Protein AF-A0A7W7S2H7-F1 (afdb_monomer_lite)

Structure (mmCIF, N/CA/C/O backbone):
data_AF-A0A7W7S2H7-F1
#
_entry.id   AF-A0A7W7S2H7-F1
#
loop_
_atom_site.group_PDB
_atom_site.id
_atom_site.type_symbol
_atom_site.label_atom_id
_atom_site.label_alt_id
_atom_site.label_comp_id
_atom_site.label_asym_id
_atom_site.label_entity_id
_atom_site.label_seq_id
_atom_site.pdbx_PDB_ins_code
_atom_site.Cartn_x
_atom_site.Cartn_y
_atom_site.Cartn_z
_atom_site.occupancy
_atom_site.B_iso_or_equiv
_atom_site.auth_seq_id
_atom_site.auth_comp_id
_atom_site.auth_asym_id
_atom_site.auth_atom_id
_atom_site.pdbx_PDB_model_num
ATOM 1 N N . MET A 1 1 ? -15.092 9.264 1.954 1.00 79.12 1 MET A N 1
ATOM 2 C CA . MET A 1 1 ? -13.868 10.091 1.824 1.00 79.12 1 MET A CA 1
ATOM 3 C C . MET A 1 1 ? -12.650 9.187 1.929 1.00 79.12 1 MET A C 1
ATOM 5 O O . MET A 1 1 ? -12.643 8.341 2.817 1.00 79.12 1 MET A O 1
ATOM 9 N N . VAL A 1 2 ? -11.650 9.358 1.059 1.00 84.38 2 VAL A N 1
ATOM 10 C CA . VAL A 1 2 ? -10.364 8.642 1.148 1.00 84.38 2 VAL A CA 1
ATOM 11 C C . VAL A 1 2 ? -9.241 9.652 1.376 1.00 84.38 2 VAL A C 1
ATOM 13 O O . VAL A 1 2 ? -9.163 10.667 0.682 1.00 84.38 2 VAL A O 1
ATOM 16 N N . LEU A 1 3 ? -8.399 9.382 2.371 1.00 83.44 3 LEU A N 1
ATOM 17 C CA . LEU A 1 3 ? -7.273 10.215 2.776 1.00 83.44 3 LEU A CA 1
ATOM 18 C C . LEU A 1 3 ? -5.955 9.505 2.474 1.00 83.44 3 LEU A C 1
ATOM 20 O O . LEU A 1 3 ? -5.703 8.405 2.968 1.00 83.44 3 LEU A O 1
ATOM 24 N N . THR A 1 4 ? -5.090 10.165 1.712 1.00 82.56 4 THR A N 1
ATOM 25 C CA . THR A 1 4 ? -3.682 9.773 1.588 1.00 82.56 4 THR A CA 1
ATOM 26 C C . THR A 1 4 ? -2.840 10.726 2.413 1.00 82.56 4 THR A C 1
ATOM 28 O O . THR A 1 4 ? -3.075 11.937 2.388 1.00 82.56 4 THR A O 1
ATOM 31 N N . LEU A 1 5 ? -1.848 10.205 3.122 1.00 76.75 5 LEU A N 1
ATOM 32 C CA . LEU A 1 5 ? -0.992 11.005 3.986 1.00 76.75 5 LEU A CA 1
ATOM 33 C C . LEU A 1 5 ? 0.476 10.741 3.688 1.00 76.75 5 LEU A C 1
ATOM 35 O O . LEU A 1 5 ? 0.845 9.631 3.305 1.00 76.75 5 LEU A O 1
ATOM 39 N N . ASP A 1 6 ? 1.301 11.750 3.955 1.00 71.69 6 ASP A N 1
ATOM 40 C CA . ASP A 1 6 ? 2.746 11.578 4.005 1.00 71.69 6 ASP A CA 1
ATOM 41 C C . ASP A 1 6 ? 3.126 10.509 5.042 1.00 71.69 6 ASP A C 1
ATOM 43 O O . ASP A 1 6 ? 2.456 10.308 6.066 1.00 71.69 6 ASP A O 1
ATOM 47 N N . ALA A 1 7 ? 4.255 9.851 4.793 1.00 66.88 7 ALA A N 1
ATOM 48 C CA . ALA A 1 7 ? 4.749 8.779 5.631 1.00 66.88 7 ALA A CA 1
ATOM 49 C C . ALA A 1 7 ? 4.916 9.183 7.098 1.00 66.88 7 ALA A C 1
ATOM 51 O O . ALA A 1 7 ? 4.647 8.342 7.953 1.00 66.88 7 ALA A O 1
ATOM 52 N N . LEU A 1 8 ? 5.268 10.433 7.429 1.00 74.38 8 LEU A N 1
ATOM 53 C CA . LEU A 1 8 ? 5.395 10.873 8.825 1.00 74.38 8 LEU A CA 1
ATOM 54 C C . LEU A 1 8 ? 4.083 10.714 9.609 1.00 74.38 8 LEU A C 1
ATOM 56 O O . LEU A 1 8 ? 4.098 10.397 10.797 1.00 74.38 8 LEU A O 1
ATOM 60 N N . HIS A 1 9 ? 2.946 10.860 8.929 1.00 75.06 9 HIS A N 1
ATOM 61 C CA . HIS A 1 9 ? 1.610 10.752 9.514 1.00 75.06 9 HIS A CA 1
ATOM 62 C C . HIS A 1 9 ? 1.036 9.331 9.441 1.00 75.06 9 HIS A C 1
ATOM 64 O O . HIS A 1 9 ? -0.106 9.103 9.842 1.00 75.06 9 HIS A O 1
ATOM 70 N N . THR A 1 10 ? 1.826 8.351 8.989 1.00 78.88 10 THR A N 1
ATOM 71 C CA . THR A 1 10 ? 1.460 6.930 9.036 1.00 78.88 10 THR A CA 1
ATOM 72 C C . THR A 1 10 ? 1.596 6.419 10.470 1.00 78.88 10 THR A C 1
ATOM 74 O O . THR A 1 10 ? 2.547 5.729 10.840 1.00 78.88 10 THR A O 1
ATOM 77 N N . THR A 1 11 ? 0.644 6.808 11.318 1.00 87.25 11 THR A N 1
ATOM 78 C CA . THR A 1 11 ? 0.571 6.411 12.726 1.00 87.25 11 THR A CA 1
ATOM 79 C C . THR A 1 11 ? -0.756 5.731 13.032 1.00 87.25 11 THR A C 1
ATOM 81 O O . THR A 1 11 ? -1.789 6.029 12.431 1.00 87.25 11 THR A O 1
ATOM 84 N N . LYS A 1 12 ? -0.742 4.837 14.025 1.00 90.69 12 LYS A N 1
ATOM 85 C CA . LYS A 1 12 ? -1.956 4.175 14.522 1.00 90.69 12 LYS A CA 1
ATOM 86 C C . LYS A 1 12 ? -2.993 5.180 15.036 1.00 90.69 12 LYS A C 1
ATOM 88 O O . LYS A 1 12 ? -4.185 4.964 14.857 1.00 90.69 12 LYS A O 1
ATOM 93 N N . ALA A 1 13 ? -2.544 6.279 15.647 1.00 90.56 13 ALA A N 1
ATOM 94 C CA . ALA A 1 13 ? -3.427 7.337 16.134 1.00 90.56 13 ALA A CA 1
ATOM 95 C C . ALA A 1 13 ? -4.153 8.035 14.976 1.00 90.56 13 ALA A C 1
ATOM 97 O O . ALA A 1 13 ? -5.369 8.198 15.020 1.00 90.56 13 ALA A O 1
ATOM 98 N N . THR A 1 14 ? -3.427 8.370 13.908 1.00 88.50 14 THR A N 1
ATOM 99 C CA . THR A 1 14 ? -4.007 8.975 12.706 1.00 88.50 14 THR A CA 1
ATOM 100 C C . THR A 1 14 ? -4.996 8.035 12.016 1.00 88.50 14 THR A C 1
ATOM 102 O O . THR A 1 14 ? -6.062 8.470 11.598 1.00 88.50 14 THR A O 1
ATOM 105 N N . ALA A 1 15 ? -4.694 6.738 11.957 1.00 90.81 15 ALA A N 1
ATOM 106 C CA . ALA A 1 15 ? -5.595 5.733 11.391 1.00 90.81 15 ALA A CA 1
ATOM 107 C C . ALA A 1 15 ? -6.941 5.667 12.127 1.00 90.81 15 ALA A C 1
ATOM 109 O O . ALA A 1 15 ? -7.996 5.685 11.490 1.00 90.81 15 ALA A O 1
ATOM 110 N N . ARG A 1 16 ? -6.900 5.650 13.466 1.00 93.06 16 ARG A N 1
ATOM 111 C CA . ARG A 1 16 ? -8.100 5.670 14.315 1.00 93.06 16 ARG A CA 1
ATOM 112 C C . ARG A 1 16 ? -8.866 6.975 14.181 1.00 93.06 16 ARG A C 1
ATOM 114 O O . ARG A 1 16 ? -10.071 6.947 13.999 1.00 93.06 16 ARG A O 1
ATOM 121 N N . LEU A 1 17 ? -8.176 8.117 14.175 1.00 91.31 17 LEU A N 1
ATOM 122 C CA . LEU A 1 17 ? -8.809 9.416 13.931 1.00 91.31 17 LEU A CA 1
ATOM 123 C C . LEU A 1 17 ? -9.612 9.400 12.621 1.00 91.31 17 LEU A C 1
ATOM 125 O O . LEU A 1 17 ? -10.776 9.788 12.603 1.00 91.31 17 LEU A O 1
ATOM 129 N N . ILE A 1 18 ? -9.005 8.914 11.535 1.00 89.56 18 ILE A N 1
ATOM 130 C CA . ILE A 1 18 ? -9.645 8.864 10.217 1.00 89.56 18 ILE A CA 1
ATOM 131 C C . ILE A 1 18 ? -10.859 7.936 10.214 1.00 89.56 18 ILE A C 1
ATOM 133 O O . ILE A 1 18 ? -11.922 8.324 9.736 1.00 89.56 18 ILE A O 1
ATOM 137 N N . THR A 1 19 ? -10.698 6.720 10.725 1.00 91.94 19 THR A N 1
ATOM 138 C CA . THR A 1 19 ? -11.730 5.680 10.629 1.00 91.94 19 THR A CA 1
ATOM 139 C C . THR A 1 19 ? -12.849 5.871 11.649 1.00 91.94 19 THR A C 1
ATOM 141 O O . THR A 1 19 ? -14.018 5.783 11.290 1.00 91.94 19 THR A O 1
ATOM 144 N N . GLU A 1 20 ? -12.511 6.185 12.897 1.00 91.50 20 GLU A N 1
ATOM 145 C CA . GLU A 1 20 ? -13.461 6.245 14.011 1.00 91.50 20 GLU A CA 1
ATOM 146 C C . GLU A 1 20 ? -14.106 7.628 14.155 1.00 91.50 20 GLU A C 1
ATOM 148 O O . GLU A 1 20 ? -15.304 7.716 14.408 1.00 91.50 20 GLU A O 1
ATOM 153 N N . GLN A 1 21 ? -13.341 8.717 13.999 1.00 90.31 21 GLN A N 1
ATOM 154 C CA . GLN A 1 21 ? -13.864 10.071 14.239 1.00 90.31 21 GLN A CA 1
ATOM 155 C C . GLN A 1 21 ? -14.312 10.769 12.956 1.00 90.31 21 GLN A C 1
ATOM 157 O O . GLN A 1 21 ? -15.319 11.472 12.960 1.00 90.31 21 GLN A O 1
ATOM 162 N N . LEU A 1 22 ? -13.570 10.597 11.857 1.00 88.31 22 LEU A N 1
ATOM 163 C CA . LEU A 1 22 ? -13.894 11.234 10.576 1.00 88.31 22 LEU A CA 1
ATOM 164 C C . LEU A 1 22 ? -14.775 10.358 9.671 1.00 88.31 22 LEU A C 1
ATOM 166 O O . LEU A 1 22 ? -15.233 10.844 8.638 1.00 88.31 22 LEU A O 1
ATOM 170 N N . GLY A 1 23 ? -14.988 9.080 10.017 1.00 88.62 23 GLY A N 1
ATOM 171 C CA . GLY A 1 23 ? -15.752 8.131 9.195 1.00 88.62 23 GLY A CA 1
ATOM 172 C C . GLY A 1 23 ? -15.179 7.947 7.784 1.00 88.62 23 GLY A C 1
ATOM 173 O O . GLY A 1 23 ? -15.912 7.671 6.835 1.00 88.62 23 GLY A O 1
ATOM 174 N N . GLY A 1 24 ? -13.877 8.188 7.618 1.00 89.31 24 GLY A N 1
ATOM 175 C CA . GLY A 1 24 ? -13.175 8.119 6.344 1.00 89.31 24 GLY A CA 1
ATOM 176 C C . GLY A 1 24 ? -12.351 6.845 6.192 1.00 89.31 24 GLY A C 1
ATOM 177 O O . GLY A 1 24 ? -12.167 6.068 7.128 1.00 89.31 24 GLY A O 1
ATOM 178 N N . HIS A 1 25 ? -11.785 6.672 5.001 1.00 90.50 25 HIS A N 1
ATOM 179 C CA . HIS A 1 25 ? -10.796 5.635 4.734 1.00 90.50 25 HIS A CA 1
ATOM 180 C C . HIS A 1 25 ? -9.414 6.236 4.521 1.00 90.50 25 HIS A C 1
ATOM 182 O O . HIS A 1 25 ? -9.292 7.389 4.107 1.00 90.50 25 HIS A O 1
ATOM 188 N N . TYR A 1 26 ? -8.372 5.451 4.776 1.00 90.44 26 TYR A N 1
ATOM 189 C CA . TYR A 1 26 ? -6.996 5.851 4.510 1.00 90.44 26 TYR A CA 1
ATOM 190 C C . TYR A 1 26 ? -6.337 4.953 3.467 1.00 90.44 26 TYR A C 1
ATOM 192 O O . TYR A 1 26 ? -6.689 3.782 3.320 1.00 90.44 26 TYR A O 1
ATOM 200 N N . VAL A 1 27 ? -5.320 5.494 2.806 1.00 90.81 27 VAL A N 1
ATOM 201 C CA . VAL A 1 27 ? -4.295 4.749 2.071 1.00 90.81 27 VAL A CA 1
ATOM 202 C C . VAL A 1 27 ? -2.948 5.267 2.555 1.00 90.81 27 VAL A C 1
ATOM 204 O O . VAL A 1 27 ? -2.668 6.459 2.428 1.00 90.81 27 VAL A O 1
ATOM 207 N N . LEU A 1 28 ? -2.140 4.397 3.161 1.00 90.50 28 LEU A N 1
ATOM 208 C CA . LEU A 1 28 ? -0.888 4.786 3.814 1.00 90.50 28 LEU A CA 1
ATOM 209 C C . LEU A 1 28 ? 0.270 3.920 3.334 1.00 90.50 28 LEU A C 1
ATOM 211 O O . LEU A 1 28 ? 0.140 2.698 3.247 1.00 90.50 28 LEU A O 1
ATOM 215 N N . ILE A 1 29 ? 1.416 4.552 3.083 1.00 91.00 29 ILE A N 1
ATOM 216 C CA . ILE A 1 29 ? 2.658 3.858 2.741 1.00 91.00 29 ILE A CA 1
ATOM 217 C C . ILE A 1 29 ? 3.450 3.550 4.013 1.00 91.00 29 ILE A C 1
ATOM 219 O O . ILE A 1 29 ? 3.697 4.407 4.861 1.00 91.00 29 ILE A O 1
ATOM 223 N N . LEU A 1 30 ? 3.875 2.297 4.141 1.00 90.56 30 LEU A N 1
ATOM 224 C CA . LEU A 1 30 ? 4.622 1.788 5.280 1.00 90.56 30 LEU A CA 1
ATOM 225 C C . LEU A 1 30 ? 6.127 1.980 5.057 1.00 90.56 30 LEU A C 1
ATOM 227 O O . LEU A 1 30 ? 6.782 1.221 4.330 1.00 90.56 30 LEU A O 1
ATOM 231 N N . LYS A 1 31 ? 6.690 2.987 5.728 1.00 87.25 31 LYS A N 1
ATOM 232 C CA . LYS A 1 31 ? 8.129 3.290 5.743 1.00 87.25 31 LYS A CA 1
ATOM 233 C C . LYS A 1 31 ? 8.806 2.798 7.036 1.00 87.25 31 LYS A C 1
ATOM 235 O O . LYS A 1 31 ? 8.262 1.993 7.792 1.00 87.25 31 LYS A O 1
ATOM 240 N N . GLY A 1 32 ? 10.032 3.268 7.283 1.00 84.38 32 GLY A N 1
ATOM 241 C CA . GLY A 1 32 ? 10.835 2.930 8.462 1.00 84.38 32 GLY A CA 1
ATOM 242 C C . GLY A 1 32 ? 10.228 3.353 9.805 1.00 84.38 32 GLY A C 1
ATOM 243 O O . GLY A 1 32 ? 10.654 2.849 10.836 1.00 84.38 32 GLY A O 1
ATOM 244 N N . ASN A 1 33 ? 9.211 4.218 9.813 1.00 83.31 33 ASN A N 1
ATOM 245 C CA . ASN A 1 33 ? 8.469 4.593 11.019 1.00 83.31 33 ASN A CA 1
ATOM 246 C C . ASN A 1 33 ? 7.426 3.547 11.460 1.00 83.31 33 ASN A C 1
ATOM 248 O O . ASN A 1 33 ? 6.938 3.623 12.584 1.00 83.31 33 ASN A O 1
ATOM 252 N N . GLN A 1 34 ? 7.091 2.568 10.610 1.00 88.69 34 GLN A N 1
ATOM 253 C CA . GLN A 1 34 ? 6.217 1.438 10.947 1.00 88.69 34 GLN A CA 1
ATOM 254 C C . GLN A 1 34 ? 6.870 0.102 10.552 1.00 88.69 34 GLN A C 1
ATOM 256 O O . GLN A 1 34 ? 6.339 -0.631 9.714 1.00 88.69 34 GLN A O 1
ATOM 261 N N . PRO A 1 35 ? 8.030 -0.249 11.138 1.00 92.00 35 PRO A N 1
ATOM 262 C CA . PRO A 1 35 ? 8.844 -1.369 10.666 1.00 92.00 35 PRO A CA 1
ATOM 263 C C . PRO A 1 35 ? 8.138 -2.723 10.809 1.00 92.00 35 PRO A C 1
ATOM 265 O O . PRO A 1 35 ? 8.239 -3.557 9.911 1.00 92.00 35 PRO A O 1
ATOM 268 N N . LEU A 1 36 ? 7.374 -2.929 11.889 1.00 94.06 36 LEU A N 1
ATOM 269 C CA . LEU A 1 36 ? 6.619 -4.167 12.113 1.00 94.06 36 LEU A CA 1
ATOM 270 C C . LEU A 1 36 ? 5.462 -4.322 11.121 1.00 94.06 36 LEU A C 1
ATOM 272 O O . LEU A 1 36 ? 5.320 -5.380 10.515 1.00 94.06 36 LEU A O 1
ATOM 276 N N . ALA A 1 37 ? 4.679 -3.262 10.897 1.00 93.62 37 ALA A N 1
ATOM 277 C CA . ALA A 1 37 ? 3.595 -3.294 9.916 1.00 93.62 37 ALA A CA 1
ATOM 278 C C . ALA A 1 37 ? 4.145 -3.476 8.494 1.00 93.62 37 ALA A C 1
ATOM 280 O O . ALA A 1 37 ? 3.601 -4.256 7.718 1.00 93.62 37 ALA A O 1
ATOM 281 N N . ARG A 1 38 ? 5.268 -2.820 8.161 1.00 94.50 38 ARG A N 1
ATOM 282 C CA . ARG A 1 38 ? 5.959 -3.000 6.875 1.00 94.50 38 ARG A CA 1
ATOM 283 C C . ARG A 1 38 ? 6.426 -4.443 6.685 1.00 94.50 38 ARG A C 1
ATOM 285 O O . ARG A 1 38 ? 6.263 -4.993 5.599 1.00 94.50 38 ARG A O 1
ATOM 292 N N . ALA A 1 39 ? 7.009 -5.050 7.719 1.00 95.00 39 ALA A N 1
ATOM 293 C CA . ALA A 1 39 ? 7.447 -6.442 7.677 1.00 95.00 39 ALA A CA 1
ATOM 294 C C . ALA A 1 39 ? 6.262 -7.404 7.505 1.00 95.00 39 ALA A C 1
ATOM 296 O O . ALA A 1 39 ? 6.330 -8.290 6.656 1.00 95.00 39 ALA A O 1
ATOM 297 N N . ALA A 1 40 ? 5.165 -7.184 8.236 1.00 95.75 40 ALA A N 1
ATOM 298 C CA . ALA A 1 40 ? 3.939 -7.968 8.111 1.00 95.75 40 ALA A CA 1
ATOM 299 C C . ALA A 1 40 ? 3.326 -7.851 6.705 1.00 95.75 40 ALA A C 1
ATOM 301 O O . ALA A 1 40 ? 3.093 -8.865 6.056 1.00 95.75 40 ALA A O 1
ATOM 302 N N . ALA A 1 41 ? 3.163 -6.632 6.179 1.00 94.62 41 ALA A N 1
ATOM 303 C CA . ALA A 1 41 ? 2.651 -6.412 4.824 1.00 94.62 41 ALA A CA 1
ATOM 304 C C . ALA A 1 41 ? 3.536 -7.080 3.759 1.00 94.62 41 ALA A C 1
ATOM 306 O O . ALA A 1 41 ? 3.036 -7.716 2.835 1.00 94.62 41 ALA A O 1
ATOM 307 N N . ARG A 1 42 ? 4.864 -7.002 3.908 1.00 94.94 42 ARG A N 1
ATOM 308 C CA 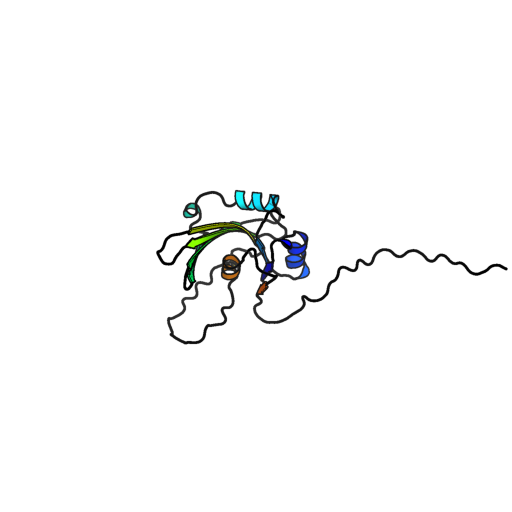. ARG A 1 42 ? 5.800 -7.704 3.022 1.00 94.94 42 ARG A CA 1
ATOM 309 C C . ARG A 1 42 ? 5.645 -9.223 3.095 1.00 94.94 42 ARG A C 1
ATOM 311 O O . ARG A 1 42 ? 5.732 -9.875 2.059 1.00 94.94 42 ARG A O 1
ATOM 318 N N . ALA A 1 43 ? 5.438 -9.777 4.288 1.00 95.00 43 ALA A N 1
ATOM 319 C CA . ALA A 1 43 ? 5.238 -11.211 4.480 1.00 95.00 43 ALA A CA 1
ATOM 320 C C . ALA A 1 43 ? 3.920 -11.709 3.867 1.00 95.00 43 ALA A C 1
ATOM 322 O O . ALA A 1 43 ? 3.880 -12.834 3.382 1.00 95.00 43 ALA A O 1
ATOM 323 N N . LEU A 1 44 ? 2.880 -10.869 3.835 1.00 94.06 44 LEU A N 1
ATOM 324 C CA . LEU A 1 44 ? 1.602 -11.177 3.182 1.00 94.06 44 LEU A CA 1
ATOM 325 C C . LEU A 1 44 ? 1.660 -11.107 1.653 1.00 94.06 44 LEU A C 1
ATOM 327 O O . LEU A 1 44 ? 0.791 -11.651 0.984 1.00 94.06 44 LEU A O 1
ATOM 331 N N . LEU A 1 45 ? 2.666 -10.434 1.094 1.00 92.94 45 LEU A N 1
ATOM 332 C CA . LEU A 1 45 ? 2.804 -10.200 -0.342 1.00 92.94 45 LEU A CA 1
ATOM 333 C C . LEU A 1 45 ? 4.136 -10.776 -0.862 1.00 92.94 45 LEU A C 1
ATOM 335 O O . LEU A 1 45 ? 4.966 -9.998 -1.352 1.00 92.94 45 LEU A O 1
ATOM 339 N N . PRO A 1 46 ? 4.389 -12.100 -0.758 1.00 91.75 46 PRO A N 1
ATOM 340 C CA . PRO A 1 46 ? 5.610 -12.738 -1.251 1.00 91.75 46 PRO A CA 1
ATOM 341 C C . PRO A 1 46 ? 5.623 -12.913 -2.776 1.00 91.75 46 PRO A C 1
ATOM 343 O O . PRO A 1 46 ? 4.661 -12.607 -3.474 1.00 91.75 46 PRO A O 1
ATOM 346 N N . GLY A 1 47 ? 6.744 -13.409 -3.299 1.00 87.81 47 GLY A N 1
ATOM 347 C CA . GLY A 1 47 ? 6.804 -13.977 -4.647 1.00 87.81 47 GLY A CA 1
ATOM 348 C C . GLY A 1 47 ? 6.764 -12.978 -5.816 1.00 87.81 47 GLY A C 1
ATOM 349 O O . GLY A 1 47 ? 6.585 -11.762 -5.617 1.00 87.81 47 GLY A O 1
ATOM 350 N N . PRO A 1 48 ? 6.975 -13.487 -7.044 1.00 84.94 48 PRO A N 1
ATOM 351 C CA . PRO A 1 48 ? 6.949 -12.722 -8.288 1.00 84.94 48 PRO A CA 1
ATOM 352 C C . PRO A 1 48 ? 5.551 -12.189 -8.618 1.00 84.94 48 PRO A C 1
ATOM 354 O O . PRO A 1 48 ? 4.544 -12.685 -8.128 1.00 84.94 48 PRO A O 1
ATOM 357 N N . ASP A 1 49 ? 5.487 -11.176 -9.484 1.00 79.94 49 ASP A N 1
ATOM 358 C CA . ASP A 1 49 ? 4.220 -10.527 -9.857 1.00 79.94 49 ASP A CA 1
ATOM 359 C C . ASP A 1 49 ? 3.264 -11.498 -10.601 1.00 79.94 49 ASP A C 1
ATOM 361 O O . ASP A 1 49 ? 2.051 -11.359 -10.501 1.00 79.94 49 ASP A O 1
ATOM 365 N N . ALA A 1 50 ? 3.795 -12.531 -11.273 1.00 79.94 50 A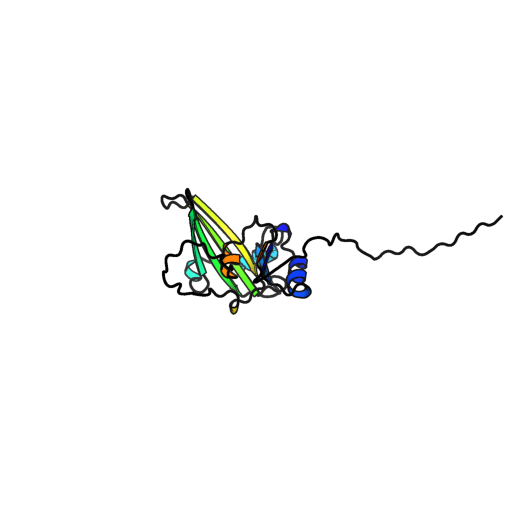LA A N 1
ATOM 366 C CA . ALA A 1 50 ? 3.015 -13.530 -12.018 1.00 79.94 50 ALA A CA 1
ATOM 367 C C . ALA A 1 50 ? 2.100 -14.407 -11.141 1.00 79.94 50 ALA A C 1
ATOM 369 O O . ALA A 1 50 ? 1.054 -14.841 -11.607 1.00 79.94 50 ALA A O 1
ATOM 370 N N . GLU A 1 51 ? 2.463 -14.640 -9.877 1.00 84.62 51 GLU A N 1
ATOM 371 C CA . GLU A 1 51 ? 1.648 -15.421 -8.927 1.00 84.62 51 GLU A CA 1
ATOM 372 C C . GLU A 1 51 ? 0.434 -14.637 -8.400 1.00 84.62 51 GLU A C 1
ATOM 374 O O . GLU A 1 51 ? -0.385 -15.177 -7.665 1.00 84.62 51 GLU A O 1
ATOM 379 N N . TRP A 1 52 ? 0.323 -13.354 -8.756 1.00 86.44 52 TRP A N 1
ATOM 380 C CA . TRP A 1 52 ? -0.668 -12.423 -8.217 1.00 86.44 52 TRP A CA 1
ATOM 381 C C . TRP A 1 52 ? -1.608 -11.877 -9.292 1.00 86.44 52 TRP A C 1
ATOM 383 O O . TRP A 1 52 ? -2.253 -10.855 -9.057 1.00 86.44 52 TRP A O 1
ATOM 393 N N . SER A 1 53 ? -1.687 -12.520 -10.462 1.00 78.69 53 SER A N 1
ATOM 394 C CA . SER A 1 53 ? -2.444 -12.038 -11.629 1.00 78.69 53 SER A CA 1
ATOM 395 C C . SER A 1 53 ? -3.869 -11.593 -11.299 1.00 78.69 53 SER A C 1
ATOM 397 O O . SER A 1 53 ? -4.314 -10.568 -11.804 1.00 78.69 53 SER A O 1
ATOM 399 N N . ASP A 1 54 ? -4.541 -12.308 -10.397 1.00 76.69 54 ASP A N 1
ATOM 400 C CA . ASP A 1 54 ? -5.958 -12.101 -10.070 1.00 76.69 54 ASP A CA 1
ATOM 401 C C . ASP A 1 54 ? -6.209 -10.856 -9.205 1.00 76.69 54 ASP A C 1
ATOM 403 O O . ASP A 1 54 ? -7.321 -10.343 -9.138 1.00 76.69 54 ASP A O 1
ATOM 407 N N . THR A 1 55 ? -5.167 -10.353 -8.542 1.00 78.81 55 THR A N 1
ATOM 408 C CA . THR A 1 55 ? -5.221 -9.201 -7.619 1.00 78.81 55 THR A CA 1
ATOM 409 C C . THR A 1 55 ? -4.275 -8.081 -8.041 1.00 78.81 55 THR A C 1
ATOM 411 O O . THR A 1 55 ? -4.049 -7.123 -7.297 1.00 78.81 55 THR A O 1
ATOM 414 N N . THR A 1 56 ? -3.683 -8.217 -9.227 1.00 81.94 56 THR A N 1
ATOM 415 C CA . THR A 1 56 ? -2.726 -7.268 -9.775 1.00 81.94 56 THR A CA 1
ATOM 416 C C . THR A 1 56 ? -3.418 -6.378 -10.787 1.00 81.94 56 THR A C 1
ATOM 418 O O . THR A 1 56 ? -4.131 -6.861 -11.663 1.00 81.94 56 THR A O 1
ATOM 421 N N . ALA A 1 57 ? -3.133 -5.080 -10.743 1.00 81.19 57 ALA A N 1
ATOM 422 C CA . ALA A 1 57 ? -3.313 -4.259 -11.930 1.00 81.19 57 ALA A CA 1
ATOM 423 C C . ALA A 1 57 ? -2.066 -3.456 -12.256 1.00 81.19 57 ALA A C 1
AT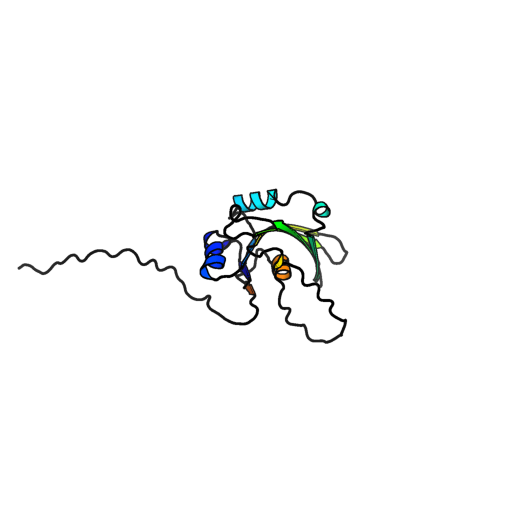OM 425 O O . ALA A 1 57 ? -1.162 -3.263 -11.436 1.00 81.19 57 ALA A O 1
ATOM 426 N N . ILE A 1 58 ? -2.033 -3.030 -13.511 1.00 82.50 58 ILE A N 1
ATOM 427 C CA . ILE A 1 58 ? -0.902 -2.366 -14.128 1.00 82.50 58 ILE A CA 1
ATOM 428 C C . ILE A 1 58 ? -1.414 -1.072 -14.750 1.00 82.50 58 ILE A C 1
ATOM 430 O O . ILE A 1 58 ? -2.396 -1.082 -15.490 1.00 82.50 58 ILE A O 1
ATOM 434 N N . ASP A 1 59 ? -0.745 0.024 -14.427 1.00 82.06 59 ASP A N 1
ATOM 435 C CA . ASP A 1 59 ? -0.938 1.335 -15.027 1.00 82.06 59 ASP A CA 1
ATOM 436 C C . ASP A 1 59 ? 0.340 1.744 -15.762 1.00 82.06 59 ASP A C 1
ATOM 438 O O . ASP A 1 59 ? 1.453 1.434 -15.321 1.00 82.06 59 ASP A O 1
ATOM 442 N N . HIS A 1 60 ? 0.171 2.403 -16.901 1.00 81.44 60 HIS A N 1
ATOM 443 C CA . HIS A 1 60 ? 1.262 2.857 -17.752 1.00 81.44 60 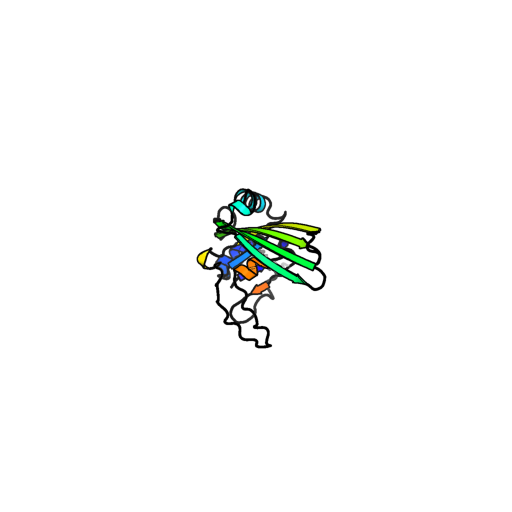HIS A CA 1
ATOM 444 C C . HIS A 1 60 ? 1.098 4.347 -18.003 1.00 81.44 60 HIS A C 1
ATOM 446 O O . HIS A 1 60 ? 0.051 4.785 -18.477 1.00 81.44 60 HIS A O 1
ATOM 452 N N . ASP A 1 61 ? 2.153 5.095 -17.723 1.00 78.75 61 ASP A N 1
ATOM 453 C CA . ASP A 1 61 ? 2.217 6.531 -17.928 1.00 78.75 61 ASP A CA 1
ATOM 454 C C . ASP A 1 61 ? 3.388 6.850 -18.863 1.00 78.75 61 ASP A C 1
ATOM 456 O O . ASP A 1 61 ? 4.494 6.330 -18.698 1.00 78.75 61 ASP A O 1
ATOM 460 N N . HIS A 1 62 ? 3.130 7.678 -19.869 1.00 76.31 62 HIS A N 1
ATOM 461 C CA . HIS A 1 62 ? 4.132 8.138 -20.825 1.00 76.31 62 HIS A CA 1
ATOM 462 C C . HIS A 1 62 ? 4.240 9.655 -20.703 1.00 76.31 62 HIS A C 1
ATOM 464 O O . HIS A 1 62 ? 3.373 10.391 -21.174 1.00 76.31 62 HIS A O 1
ATOM 470 N N . GLY A 1 63 ? 5.319 10.111 -20.072 1.00 70.38 63 GLY A N 1
ATOM 471 C CA . GLY A 1 63 ? 5.726 11.509 -20.071 1.00 70.38 63 GLY A CA 1
ATOM 472 C C . GLY A 1 63 ? 6.618 11.834 -21.270 1.00 70.38 63 GLY A C 1
ATOM 473 O O . GLY A 1 63 ? 7.032 10.950 -22.013 1.00 70.38 63 GLY A O 1
ATOM 474 N N . HIS A 1 64 ? 6.953 13.114 -21.439 1.00 74.56 64 HIS A N 1
ATOM 475 C CA . HIS A 1 64 ? 7.728 13.581 -22.596 1.00 74.56 64 HIS A CA 1
ATOM 476 C C . HIS A 1 64 ? 9.140 12.995 -22.708 1.00 74.56 64 HIS A C 1
ATOM 478 O O . HIS A 1 64 ? 9.612 12.851 -23.824 1.00 74.56 64 HIS A O 1
ATOM 484 N N . ASP A 1 65 ? 9.776 12.640 -21.588 1.00 76.81 65 ASP A N 1
ATOM 485 C CA . ASP A 1 65 ? 11.151 12.110 -21.571 1.00 76.81 65 ASP A CA 1
ATOM 486 C C . ASP A 1 65 ? 11.243 10.726 -20.910 1.00 76.81 65 ASP A C 1
ATOM 488 O O . ASP A 1 65 ? 12.314 10.126 -20.843 1.00 76.81 65 ASP A O 1
ATOM 492 N N . ARG A 1 66 ? 10.133 10.223 -20.357 1.00 81.81 66 ARG A N 1
ATOM 493 C CA . ARG A 1 66 ? 10.153 9.093 -19.428 1.00 81.81 66 ARG A CA 1
ATOM 494 C C . ARG A 1 66 ? 8.884 8.265 -19.508 1.00 81.81 66 ARG A C 1
ATOM 496 O O . ARG A 1 66 ? 7.780 8.803 -19.515 1.00 81.81 66 ARG A O 1
ATOM 503 N N . THR A 1 67 ? 9.060 6.956 -19.445 1.00 85.44 67 THR A N 1
ATOM 504 C CA . THR A 1 67 ? 7.993 5.973 -19.282 1.00 85.44 67 THR A CA 1
ATOM 505 C C . THR A 1 67 ? 7.932 5.522 -17.829 1.00 85.44 67 THR A C 1
ATOM 507 O O . THR A 1 67 ? 8.957 5.258 -17.200 1.00 85.44 67 THR A O 1
ATOM 510 N N . GLU A 1 68 ? 6.732 5.386 -17.280 1.00 87.31 68 GLU A N 1
ATOM 511 C CA . GLU A 1 68 ? 6.518 4.804 -15.963 1.00 87.31 68 GLU A CA 1
ATOM 512 C C . GLU A 1 68 ? 5.494 3.672 -16.038 1.00 87.31 68 GLU A C 1
ATOM 514 O O . GLU A 1 68 ? 4.447 3.781 -16.672 1.00 87.31 68 GLU A O 1
ATOM 519 N N . ARG A 1 69 ? 5.799 2.560 -15.370 1.00 87.56 69 ARG A N 1
ATOM 520 C CA . ARG A 1 69 ? 4.870 1.451 -15.168 1.00 87.56 69 ARG A CA 1
ATOM 521 C C . ARG A 1 69 ? 4.654 1.253 -13.684 1.00 87.56 69 ARG A C 1
ATOM 523 O O . ARG A 1 69 ? 5.604 1.026 -12.935 1.00 87.56 69 ARG A O 1
ATOM 530 N N . ARG A 1 70 ? 3.394 1.272 -13.267 1.00 89.44 70 ARG A N 1
ATOM 531 C CA . ARG A 1 70 ? 2.987 1.014 -11.889 1.00 89.44 70 ARG A CA 1
ATOM 532 C C . ARG A 1 70 ? 2.258 -0.311 -11.830 1.00 89.44 70 ARG A C 1
ATOM 534 O O . ARG A 1 70 ? 1.271 -0.512 -12.523 1.00 89.44 70 ARG A O 1
ATOM 541 N N . THR A 1 71 ? 2.748 -1.224 -11.008 1.00 88.50 71 THR A N 1
ATOM 542 C CA . THR A 1 71 ? 2.119 -2.521 -10.763 1.00 88.50 71 THR A CA 1
ATOM 543 C C . THR A 1 71 ? 1.755 -2.586 -9.296 1.00 88.50 71 THR A C 1
ATOM 545 O O . THR A 1 71 ? 2.644 -2.595 -8.443 1.00 88.50 71 THR A O 1
ATOM 548 N N . ILE A 1 72 ? 0.463 -2.624 -8.993 1.00 89.44 72 ILE A N 1
ATOM 549 C CA . ILE A 1 72 ? -0.018 -2.831 -7.630 1.00 89.44 72 ILE A CA 1
ATOM 550 C C . ILE A 1 72 ? -0.618 -4.221 -7.519 1.00 89.44 72 ILE A C 1
ATOM 552 O O . ILE A 1 72 ? -1.324 -4.668 -8.420 1.00 89.44 72 ILE A O 1
ATOM 556 N N . ARG A 1 73 ? -0.348 -4.876 -6.397 1.00 90.75 73 ARG A N 1
ATOM 557 C CA . ARG A 1 73 ? -1.059 -6.077 -5.970 1.00 90.75 73 ARG A CA 1
ATOM 558 C C . ARG A 1 73 ? -1.566 -5.903 -4.554 1.00 90.75 73 ARG A C 1
ATOM 560 O O . ARG A 1 73 ? -0.887 -5.273 -3.737 1.00 90.75 73 ARG A O 1
ATOM 567 N N . THR A 1 74 ? -2.728 -6.466 -4.271 1.00 92.06 74 THR A N 1
ATOM 568 C CA . THR A 1 74 ? -3.416 -6.335 -2.983 1.00 92.06 74 THR A CA 1
ATOM 569 C C . THR A 1 74 ? -3.708 -7.700 -2.381 1.00 92.06 74 THR A C 1
ATOM 571 O O . THR A 1 74 ? -3.920 -8.671 -3.097 1.00 92.06 74 THR A O 1
ATOM 574 N N . THR A 1 75 ? -3.772 -7.760 -1.059 1.00 93.25 75 THR A N 1
ATOM 575 C CA . THR A 1 75 ? -4.249 -8.918 -0.303 1.00 93.25 75 THR A CA 1
ATOM 576 C C . THR A 1 75 ? -5.063 -8.438 0.889 1.00 93.25 75 THR A C 1
ATOM 578 O O . THR A 1 75 ? -4.906 -7.291 1.319 1.00 93.25 75 THR A O 1
ATOM 581 N N . GLU A 1 76 ? -5.928 -9.295 1.418 1.00 93.62 76 GLU A N 1
ATOM 582 C CA . GLU A 1 76 ? -6.693 -8.996 2.627 1.00 93.62 76 GLU A CA 1
ATOM 583 C C . GLU A 1 76 ? -5.751 -8.774 3.821 1.00 93.62 76 GLU A C 1
ATOM 585 O O . GLU A 1 76 ? -4.697 -9.401 3.953 1.00 93.62 76 GLU A O 1
ATOM 590 N N . ALA A 1 77 ? -6.135 -7.850 4.693 1.00 94.56 77 ALA A N 1
ATOM 591 C CA . ALA A 1 77 ? -5.456 -7.558 5.945 1.00 94.56 77 ALA A CA 1
ATOM 592 C C . ALA A 1 77 ? -6.492 -7.266 7.031 1.00 94.56 77 ALA A C 1
ATOM 594 O O . ALA A 1 77 ? -7.626 -6.892 6.741 1.00 94.56 77 ALA A O 1
ATOM 595 N N . ASP A 1 78 ? -6.086 -7.401 8.287 1.00 92.81 78 ASP A N 1
ATOM 596 C CA . ASP A 1 78 ? -6.955 -7.166 9.435 1.00 92.81 78 ASP A CA 1
ATOM 597 C C . ASP A 1 78 ? -6.391 -6.103 10.387 1.00 92.81 78 ASP A C 1
ATOM 599 O O . ASP A 1 78 ? -5.275 -5.589 10.232 1.00 92.81 78 ASP A O 1
ATOM 603 N N . GLU A 1 79 ? -7.184 -5.775 11.408 1.00 91.12 79 GLU A N 1
ATOM 604 C CA . GLU A 1 79 ? -6.840 -4.768 12.412 1.00 91.12 79 GLU A CA 1
ATOM 605 C C . GLU A 1 79 ? -5.609 -5.126 13.263 1.00 91.12 79 GLU A C 1
ATOM 607 O O . GLU A 1 79 ? -5.010 -4.242 13.886 1.00 91.12 79 GLU A O 1
ATOM 612 N N . GLY A 1 80 ? -5.198 -6.399 13.271 1.00 91.62 80 GLY A N 1
ATOM 613 C CA . GLY A 1 80 ? -3.958 -6.865 13.881 1.00 91.62 80 GLY A CA 1
ATOM 614 C C . GLY A 1 80 ? -2.718 -6.342 13.155 1.00 91.62 80 GLY A C 1
ATOM 615 O O . GLY A 1 80 ? -1.708 -6.052 13.803 1.00 91.62 80 GLY A O 1
ATOM 616 N N . LEU A 1 81 ? -2.801 -6.133 11.836 1.00 93.44 81 LEU A N 1
ATOM 617 C CA . LEU A 1 81 ? -1.727 -5.516 11.055 1.00 93.44 81 LEU A CA 1
ATOM 618 C C . LEU A 1 81 ? -1.667 -4.002 11.302 1.00 93.44 81 LEU A C 1
ATOM 620 O O . LEU A 1 81 ? -0.597 -3.454 11.596 1.00 93.44 81 LEU A O 1
ATOM 624 N N . PHE A 1 82 ? -2.808 -3.316 11.207 1.00 93.69 82 PHE A N 1
ATOM 625 C CA . PHE A 1 82 ? -2.914 -1.882 11.484 1.00 93.69 82 PHE A CA 1
ATOM 626 C C . PHE A 1 82 ? -4.366 -1.475 11.781 1.00 93.69 82 PHE A C 1
ATOM 628 O O . PHE A 1 82 ? -5.274 -2.056 11.196 1.00 93.69 82 PHE A O 1
ATOM 635 N N . PRO A 1 83 ? -4.627 -0.462 12.634 1.00 94.94 83 PRO A N 1
ATOM 636 C CA . PRO A 1 83 ? -5.996 -0.100 13.004 1.00 94.94 83 PRO A CA 1
ATOM 637 C C . PRO A 1 83 ? -6.894 0.183 11.797 1.00 94.94 83 PRO A C 1
ATOM 639 O O . PRO A 1 83 ? -6.554 1.009 10.945 1.00 94.94 83 PRO A O 1
ATOM 642 N N . GLY A 1 84 ? -8.029 -0.512 11.728 1.00 93.25 84 GLY A N 1
ATOM 643 C CA . GLY A 1 84 ? -9.001 -0.400 10.642 1.00 93.25 84 GLY A CA 1
ATOM 644 C C . GLY A 1 84 ? -8.528 -0.932 9.286 1.00 93.25 84 GLY A C 1
ATOM 645 O O . GLY A 1 84 ? -9.214 -0.692 8.295 1.00 93.25 84 GLY A O 1
ATOM 646 N N . ALA A 1 85 ? -7.373 -1.605 9.201 1.00 95.19 85 ALA A N 1
ATOM 647 C CA . ALA A 1 85 ? -6.883 -2.152 7.940 1.00 95.19 85 ALA A CA 1
ATOM 648 C C . ALA A 1 85 ? -7.822 -3.238 7.410 1.00 95.19 85 ALA A C 1
ATOM 650 O O . ALA A 1 85 ? -8.364 -4.045 8.165 1.00 95.19 85 ALA A O 1
ATOM 651 N N . ARG A 1 86 ? -8.002 -3.221 6.091 1.00 95.19 86 ARG A N 1
ATOM 652 C CA . ARG A 1 86 ? -8.788 -4.192 5.323 1.00 95.19 86 ARG A CA 1
ATOM 653 C C . ARG A 1 86 ? -7.965 -4.835 4.223 1.00 95.19 86 ARG A C 1
ATOM 655 O O . ARG A 1 86 ? -8.186 -5.988 3.887 1.00 95.19 86 ARG A O 1
ATOM 662 N N . GLN A 1 87 ? -6.993 -4.105 3.681 1.00 94.25 87 GLN A N 1
ATOM 663 C CA . GLN A 1 87 ? -6.093 -4.636 2.669 1.00 94.25 87 GLN A CA 1
ATOM 664 C C . GLN A 1 87 ? -4.664 -4.143 2.898 1.00 94.25 87 GLN A C 1
ATOM 666 O O . GLN A 1 87 ? -4.431 -3.007 3.325 1.00 94.25 87 GLN A O 1
ATOM 671 N N . ALA A 1 88 ? -3.702 -4.999 2.567 1.00 94.75 88 ALA A N 1
ATOM 672 C CA . ALA A 1 88 ? -2.307 -4.637 2.372 1.00 94.75 88 ALA A CA 1
ATOM 673 C C . ALA A 1 88 ? -1.993 -4.662 0.875 1.00 94.75 88 ALA A C 1
ATOM 675 O O . ALA A 1 88 ? -2.557 -5.455 0.121 1.00 94.75 88 ALA A O 1
ATOM 676 N N . PHE A 1 89 ? -1.076 -3.809 0.433 1.00 93.19 89 PHE A N 1
ATOM 677 C CA . PHE A 1 89 ? -0.677 -3.758 -0.966 1.00 93.19 89 PHE A CA 1
ATOM 678 C C . PHE A 1 89 ? 0.822 -3.585 -1.146 1.00 93.19 89 PHE A C 1
ATOM 680 O O . PHE A 1 89 ? 1.529 -3.040 -0.296 1.00 93.19 89 PHE A O 1
ATOM 687 N N . ARG A 1 90 ? 1.304 -4.049 -2.297 1.00 93.62 90 ARG A N 1
ATOM 688 C CA . ARG A 1 90 ? 2.653 -3.799 -2.795 1.00 93.62 90 ARG A CA 1
ATOM 689 C C . ARG A 1 90 ? 2.510 -3.024 -4.089 1.00 93.62 90 ARG A C 1
ATOM 691 O O . ARG A 1 90 ? 1.900 -3.527 -5.025 1.00 93.62 90 ARG A O 1
ATOM 698 N N . LEU A 1 91 ? 3.112 -1.845 -4.137 1.00 91.56 91 LEU A N 1
ATOM 699 C CA . LEU A 1 91 ? 3.201 -1.024 -5.333 1.00 91.56 91 LEU A CA 1
ATOM 700 C C . LEU A 1 91 ? 4.641 -1.065 -5.841 1.00 91.56 91 LEU A C 1
ATOM 702 O O . LEU A 1 91 ? 5.588 -0.743 -5.123 1.00 91.56 91 LEU A O 1
ATOM 706 N N . ARG A 1 92 ? 4.801 -1.506 -7.081 1.00 91.31 92 ARG A N 1
ATOM 707 C CA . ARG A 1 92 ? 6.051 -1.476 -7.827 1.00 91.31 92 ARG A CA 1
ATOM 708 C C . ARG A 1 92 ? 5.970 -0.348 -8.844 1.00 91.31 92 ARG A C 1
ATOM 710 O O . ARG A 1 92 ? 5.016 -0.307 -9.613 1.00 91.31 92 ARG A O 1
ATOM 717 N N . ARG A 1 93 ? 6.982 0.510 -8.882 1.00 91.31 93 ARG A N 1
ATOM 718 C CA . ARG A 1 93 ? 7.166 1.509 -9.936 1.00 91.31 93 ARG A CA 1
ATOM 719 C C . ARG A 1 93 ? 8.411 1.151 -10.718 1.00 91.31 93 ARG A C 1
ATOM 721 O O . ARG A 1 93 ? 9.495 1.100 -10.143 1.00 91.31 93 ARG A O 1
ATOM 728 N N . ASP A 1 94 ? 8.256 0.861 -11.998 1.00 89.94 94 ASP A N 1
ATOM 729 C CA . ASP A 1 94 ? 9.374 0.803 -12.926 1.00 89.94 94 ASP A CA 1
ATOM 730 C C . ASP A 1 94 ? 9.404 2.124 -13.696 1.00 89.94 94 ASP A C 1
ATOM 732 O O . ASP A 1 94 ? 8.382 2.578 -14.208 1.00 89.94 94 ASP A O 1
ATOM 736 N N . VAL A 1 95 ? 10.574 2.742 -13.759 1.00 88.19 95 VAL A N 1
ATOM 737 C CA . VAL A 1 95 ? 10.824 3.978 -14.499 1.00 88.19 95 VAL A CA 1
ATOM 738 C C . VAL A 1 95 ? 11.788 3.645 -15.623 1.00 88.19 95 VAL A C 1
ATOM 740 O O . VAL A 1 95 ? 12.726 2.878 -15.414 1.00 88.19 95 VAL A O 1
ATOM 743 N N . GLY A 1 96 ? 11.541 4.161 -16.815 1.00 86.75 96 GLY A N 1
ATOM 744 C CA . GLY A 1 96 ? 12.374 3.920 -17.981 1.00 86.75 96 GLY A CA 1
ATOM 745 C C . GLY A 1 96 ? 12.405 5.111 -18.915 1.00 86.75 96 GLY A C 1
ATOM 746 O O . GLY A 1 96 ? 11.600 6.032 -18.791 1.00 86.75 96 GLY A O 1
ATOM 747 N N . ASP A 1 97 ? 13.331 5.069 -19.856 1.00 82.88 97 ASP A N 1
ATOM 748 C CA . ASP A 1 97 ? 13.423 6.064 -20.918 1.00 82.88 97 ASP A CA 1
ATOM 749 C C . ASP A 1 97 ? 12.409 5.736 -22.030 1.00 82.88 97 ASP A C 1
ATOM 751 O O . ASP A 1 97 ? 11.752 4.685 -22.019 1.00 82.88 97 ASP A O 1
ATOM 755 N N . LEU A 1 98 ? 12.254 6.632 -23.006 1.00 77.75 98 LEU A N 1
ATOM 756 C CA . LEU A 1 98 ? 11.332 6.419 -24.131 1.00 77.75 98 LEU A CA 1
ATOM 757 C C . LEU A 1 98 ? 11.752 5.275 -25.064 1.00 77.75 98 LEU A C 1
ATOM 759 O O . LEU A 1 98 ? 10.912 4.707 -25.757 1.00 77.75 98 LEU A O 1
ATOM 763 N N . ASP A 1 99 ? 13.021 4.874 -25.016 1.00 78.62 99 ASP A N 1
ATOM 764 C CA . ASP A 1 99 ? 13.570 3.774 -25.816 1.00 78.62 99 ASP A CA 1
ATOM 765 C C . ASP A 1 99 ? 13.161 2.384 -25.284 1.00 78.62 99 ASP A C 1
ATOM 767 O O . ASP A 1 99 ? 13.643 1.352 -25.751 1.00 78.62 99 ASP A O 1
ATOM 771 N N . GLY A 1 100 ? 12.289 2.337 -24.270 1.00 70.94 100 GLY A N 1
ATOM 772 C CA . GLY A 1 100 ? 11.771 1.103 -23.673 1.00 70.94 100 GLY A CA 1
ATOM 773 C C . GLY A 1 100 ? 12.714 0.447 -22.661 1.00 70.94 100 GLY A C 1
ATOM 774 O O . GLY A 1 100 ? 12.414 -0.635 -22.148 1.00 70.94 100 GLY A O 1
ATOM 775 N N . THR A 1 101 ? 13.838 1.094 -22.341 1.00 84.06 101 THR A N 1
ATOM 776 C CA . THR A 1 101 ? 14.786 0.618 -21.328 1.00 84.06 101 THR A CA 1
ATOM 777 C C . THR A 1 101 ? 14.348 1.071 -19.938 1.00 84.06 101 THR A C 1
ATOM 779 O O . THR A 1 101 ? 14.264 2.264 -19.663 1.00 84.06 101 THR A O 1
ATOM 782 N N . TRP A 1 102 ? 14.095 0.115 -19.039 1.00 86.88 102 TRP A N 1
ATOM 783 C CA . TRP A 1 102 ? 13.801 0.398 -17.630 1.00 86.88 102 TRP A CA 1
ATOM 784 C C . TRP A 1 102 ? 15.091 0.744 -16.879 1.00 86.88 102 TRP A C 1
ATOM 786 O O . TRP A 1 102 ? 15.989 -0.088 -16.764 1.00 86.88 102 TRP A O 1
ATOM 796 N N . THR A 1 103 ? 15.167 1.959 -16.347 1.00 88.75 103 THR A N 1
ATOM 797 C CA . THR A 1 103 ? 16.339 2.530 -15.667 1.00 88.75 103 THR A CA 1
ATOM 798 C C . THR A 1 103 ? 16.182 2.588 -14.147 1.00 88.75 103 THR A C 1
ATOM 800 O O . THR A 1 103 ? 17.173 2.677 -13.425 1.00 88.75 103 THR A O 1
ATOM 803 N N . GLY A 1 104 ? 14.954 2.480 -13.634 1.00 87.94 104 GLY A N 1
ATOM 804 C CA . GLY A 1 104 ? 14.655 2.534 -12.206 1.00 87.94 104 GLY A CA 1
ATOM 805 C C . GLY A 1 104 ? 13.592 1.529 -11.783 1.00 87.94 104 GLY A C 1
ATOM 806 O O . GLY A 1 104 ? 12.679 1.203 -12.541 1.00 87.94 104 GLY A O 1
ATOM 807 N N . LYS A 1 105 ? 13.701 1.049 -10.541 1.00 91.50 105 LYS A N 1
ATOM 808 C CA . LYS A 1 105 ? 12.698 0.194 -9.903 1.00 91.50 105 LYS A CA 1
ATOM 809 C C . LYS A 1 105 ? 12.558 0.537 -8.427 1.00 91.50 105 LYS A C 1
ATOM 811 O O . LYS A 1 105 ? 13.513 0.415 -7.663 1.00 91.50 105 LYS A O 1
ATOM 816 N N . GLU A 1 106 ? 11.342 0.862 -8.017 1.00 91.38 106 GLU A N 1
ATOM 817 C CA . GLU A 1 106 ? 10.959 1.095 -6.629 1.00 91.38 106 GLU A CA 1
ATOM 818 C C . GLU A 1 106 ? 9.879 0.091 -6.210 1.00 91.38 106 GLU A C 1
ATOM 820 O O . GLU A 1 106 ? 8.982 -0.242 -6.985 1.00 91.38 106 GLU A O 1
ATOM 825 N N . ILE A 1 107 ? 9.965 -0.418 -4.979 1.00 91.00 107 ILE A N 1
ATOM 826 C CA . ILE A 1 107 ? 8.906 -1.223 -4.364 1.00 91.00 107 ILE A CA 1
ATOM 827 C C . ILE A 1 107 ? 8.556 -0.616 -3.012 1.00 91.00 107 ILE A C 1
ATOM 829 O O . ILE A 1 107 ? 9.383 -0.594 -2.095 1.00 91.00 107 ILE A O 1
ATOM 833 N N . VAL A 1 108 ? 7.295 -0.225 -2.872 1.00 92.00 108 VAL A N 1
ATOM 834 C CA . VAL A 1 108 ? 6.713 0.231 -1.614 1.00 92.00 108 VAL A CA 1
ATOM 835 C C . VAL A 1 108 ? 5.608 -0.718 -1.164 1.00 92.00 108 VAL A C 1
ATOM 837 O O . VAL A 1 108 ? 4.985 -1.418 -1.966 1.00 92.00 108 VAL A O 1
ATOM 840 N N . TYR A 1 109 ? 5.391 -0.760 0.146 1.00 93.06 109 TYR A N 1
ATOM 841 C CA . TYR A 1 109 ? 4.302 -1.506 0.766 1.00 93.06 109 TYR A CA 1
ATOM 842 C C . TYR A 1 109 ? 3.378 -0.512 1.438 1.00 93.06 109 TYR A C 1
ATOM 844 O O . TYR A 1 109 ? 3.854 0.452 2.037 1.00 93.06 109 TYR A O 1
ATOM 852 N N . GLY A 1 110 ? 2.083 -0.761 1.376 1.00 92.88 110 GLY A N 1
ATOM 853 C CA . GLY A 1 110 ? 1.095 0.085 2.013 1.00 92.88 110 GLY A CA 1
ATOM 854 C C . GLY A 1 110 ? -0.089 -0.705 2.530 1.00 92.88 110 GLY A C 1
ATOM 855 O O . GLY A 1 110 ? -0.171 -1.926 2.387 1.00 92.88 110 GLY A O 1
ATOM 856 N N . ILE A 1 111 ? -0.989 0.023 3.170 1.00 93.75 111 ILE A N 1
ATOM 857 C CA . ILE A 1 111 ? -2.202 -0.492 3.795 1.00 93.75 111 ILE A CA 1
ATOM 858 C C . ILE A 1 111 ? -3.365 0.452 3.529 1.00 93.75 111 ILE A C 1
ATOM 860 O O . ILE A 1 111 ? -3.186 1.667 3.399 1.00 93.75 111 ILE A O 1
ATOM 864 N N . THR A 1 112 ? -4.568 -0.104 3.493 1.00 93.25 112 THR A N 1
ATOM 865 C CA . THR A 1 112 ? -5.795 0.676 3.378 1.00 93.25 112 THR A CA 1
ATOM 866 C C . THR A 1 112 ? -6.899 0.113 4.258 1.00 93.25 112 THR A C 1
ATOM 868 O O . THR A 1 112 ? -6.979 -1.094 4.493 1.00 93.25 112 THR A O 1
ATOM 871 N N . SER A 1 113 ? -7.757 1.009 4.748 1.00 93.50 113 SER A N 1
ATOM 872 C CA . SER A 1 113 ? -9.024 0.651 5.386 1.00 93.50 113 SER A CA 1
ATOM 873 C C . SER A 1 113 ? -10.183 0.519 4.395 1.00 93.50 113 SER A C 1
ATOM 875 O O . SER A 1 113 ? -11.324 0.317 4.814 1.00 93.50 113 SER A O 1
ATOM 877 N N . LEU A 1 114 ? -9.931 0.665 3.090 1.00 90.38 114 LEU A N 1
ATOM 878 C CA . LEU A 1 114 ? -10.916 0.389 2.049 1.00 90.38 114 LEU A CA 1
ATOM 879 C C . LEU A 1 114 ? -11.118 -1.127 1.908 1.00 90.38 114 LEU A C 1
ATOM 881 O O . LEU A 1 114 ? -10.135 -1.849 1.760 1.00 90.38 114 LEU A O 1
ATOM 885 N N . PRO A 1 115 ? -12.365 -1.624 1.940 1.00 85.00 115 PRO A N 1
ATOM 886 C CA . PRO A 1 115 ? -12.672 -2.998 1.557 1.00 85.00 115 PRO A CA 1
ATOM 887 C C . PRO A 1 115 ? -12.436 -3.221 0.059 1.00 85.00 115 PRO A C 1
ATOM 889 O O . PRO A 1 115 ? -12.733 -2.328 -0.739 1.00 85.00 115 PRO A O 1
ATOM 892 N N . ALA A 1 116 ? -12.040 -4.438 -0.328 1.00 80.38 116 ALA A N 1
ATOM 893 C CA . ALA A 1 116 ? -11.790 -4.805 -1.726 1.00 80.38 116 ALA A CA 1
ATOM 894 C C . ALA A 1 116 ? -12.958 -4.456 -2.668 1.00 80.38 116 ALA A C 1
ATOM 896 O O . ALA A 1 116 ? -12.733 -3.927 -3.749 1.00 80.38 116 ALA A O 1
ATOM 897 N N . ALA A 1 117 ? -14.204 -4.649 -2.223 1.00 76.88 117 ALA A N 1
ATOM 898 C CA . ALA A 1 117 ? -15.406 -4.338 -3.005 1.00 76.88 117 ALA A CA 1
ATOM 899 C C . ALA A 1 117 ? -15.587 -2.837 -3.314 1.00 76.88 117 ALA A C 1
ATOM 901 O O . ALA A 1 117 ? -16.196 -2.475 -4.314 1.00 76.88 117 ALA A O 1
ATOM 902 N N . LEU A 1 118 ? -15.077 -1.947 -2.455 1.00 72.56 118 LEU A N 1
ATOM 903 C CA . LEU A 1 118 ? -15.084 -0.496 -2.700 1.00 72.56 118 LEU A CA 1
ATOM 904 C C . LEU A 1 118 ? -13.814 -0.035 -3.415 1.00 72.56 118 LEU A C 1
ATOM 906 O O . LEU A 1 118 ? -13.793 1.024 -4.039 1.00 72.56 118 LEU A O 1
ATOM 910 N N . ALA A 1 119 ? -12.765 -0.843 -3.331 1.00 62.88 119 ALA A N 1
ATOM 911 C CA . ALA A 1 119 ? -11.567 -0.735 -4.127 1.00 62.88 119 ALA A CA 1
ATOM 912 C C . ALA A 1 119 ? -11.691 -1.590 -5.393 1.00 62.88 119 ALA A C 1
ATOM 914 O O . ALA A 1 119 ? -10.708 -2.185 -5.789 1.00 62.88 119 ALA A O 1
ATOM 915 N N . GLU A 1 120 ? -12.851 -1.697 -6.045 1.00 57.31 120 GLU A N 1
ATOM 916 C CA . GLU A 1 120 ? -12.932 -2.330 -7.366 1.00 57.31 120 GLU A CA 1
ATOM 917 C C . GLU A 1 120 ? -12.663 -1.313 -8.480 1.00 57.31 120 GLU A C 1
ATOM 919 O O . GLU A 1 120 ? -13.031 -0.134 -8.408 1.00 57.31 120 GLU A O 1
ATOM 924 N N . ARG A 1 121 ? -12.011 -1.780 -9.548 1.00 47.84 121 ARG A N 1
ATOM 925 C CA . ARG A 1 121 ? -11.878 -1.029 -10.795 1.00 47.84 121 ARG A CA 1
ATOM 926 C C . ARG A 1 121 ? -13.271 -0.903 -11.403 1.00 47.84 121 ARG A C 1
ATOM 928 O O . ARG A 1 121 ? -13.785 -1.876 -11.942 1.00 47.84 121 ARG A O 1
ATOM 935 N N . GLN A 1 122 ? -13.860 0.292 -11.394 1.00 43.09 122 GLN A N 1
ATOM 936 C CA . GLN A 1 122 ? -15.006 0.558 -12.262 1.00 43.09 122 GLN A CA 1
ATOM 937 C C . GLN A 1 122 ? -14.522 0.481 -13.716 1.00 43.09 122 GLN A C 1
ATOM 939 O O . GLN A 1 122 ? -13.943 1.428 -14.252 1.00 43.09 122 GLN A O 1
ATOM 944 N N . SER A 1 123 ? -14.707 -0.673 -14.354 1.00 36.09 123 SER A N 1
ATOM 945 C CA . SER A 1 123 ? -14.564 -0.851 -15.794 1.00 36.09 123 SER A CA 1
ATOM 946 C C . SER A 1 123 ? -15.689 -0.086 -16.487 1.00 36.09 123 SER A C 1
ATOM 948 O O . SER A 1 123 ? -16.702 -0.651 -16.875 1.00 36.09 123 SER A O 1
ATOM 950 N N . HIS A 1 124 ? -15.523 1.224 -16.648 1.00 37.34 124 HIS A N 1
ATOM 951 C CA . HIS A 1 124 ? -16.358 1.982 -17.569 1.00 37.34 124 HIS A CA 1
ATOM 952 C C . HIS A 1 124 ? -15.919 1.658 -19.005 1.00 37.34 124 HIS A C 1
ATOM 954 O O . HIS A 1 124 ? -14.791 2.003 -19.373 1.00 37.34 124 HIS A O 1
ATOM 960 N N . PRO A 1 125 ? -16.763 1.043 -19.856 1.00 28.77 125 PRO A N 1
ATOM 961 C CA . PRO A 1 125 ? -16.577 1.169 -21.290 1.00 28.77 125 PRO A CA 1
ATOM 962 C C . PRO A 1 125 ? -16.886 2.627 -21.644 1.00 28.77 125 PRO A C 1
ATOM 964 O O . PRO A 1 125 ? -18.046 3.017 -21.745 1.00 28.77 125 PRO A O 1
ATOM 967 N N . VAL A 1 126 ? -15.860 3.467 -21.785 1.00 38.91 126 VAL A N 1
ATOM 968 C CA . VAL A 1 126 ? -16.047 4.784 -22.401 1.00 38.91 126 VAL A CA 1
ATOM 969 C C . VAL A 1 126 ? -16.262 4.567 -23.902 1.00 38.91 126 VAL A C 1
ATOM 971 O O . VAL A 1 126 ? -15.350 4.068 -24.567 1.00 38.91 126 VAL A O 1
ATOM 974 N N . PRO A 1 127 ? -17.434 4.894 -24.480 1.00 27.42 127 PRO A N 1
ATOM 975 C CA . PRO A 1 127 ? -17.530 4.983 -25.927 1.00 27.42 127 PRO A CA 1
ATOM 976 C C . PRO A 1 127 ? -16.558 6.071 -26.384 1.00 27.42 127 PRO A C 1
ATOM 978 O O . PRO A 1 127 ? -16.534 7.172 -25.829 1.00 27.42 127 PRO A O 1
ATOM 981 N N . PHE A 1 128 ? -15.730 5.745 -27.375 1.00 30.95 128 PHE A N 1
ATOM 982 C CA . PHE A 1 128 ? -14.827 6.685 -28.025 1.00 30.95 128 PHE A CA 1
ATOM 983 C C . PHE A 1 128 ? -15.652 7.825 -28.637 1.00 30.95 128 PHE A C 1
ATOM 985 O O . PHE A 1 128 ? -16.181 7.711 -29.739 1.00 30.95 128 PHE A O 1
ATOM 992 N N . ILE A 1 129 ? -15.796 8.924 -27.903 1.00 32.25 129 ILE A N 1
ATOM 993 C CA . ILE A 1 129 ? -16.224 10.206 -28.448 1.00 32.25 129 ILE A CA 1
ATOM 994 C C . ILE A 1 129 ? -15.095 11.179 -28.154 1.00 32.25 129 ILE A C 1
ATOM 996 O O . ILE A 1 129 ? -14.873 11.572 -27.010 1.00 32.25 129 ILE A O 1
ATOM 1000 N N . ALA A 1 130 ? -14.382 11.550 -29.216 1.00 33.53 130 ALA A N 1
ATOM 1001 C CA . ALA A 1 130 ? -13.453 12.662 -29.217 1.00 33.53 130 ALA A CA 1
ATOM 1002 C C . ALA A 1 130 ? -14.195 13.921 -28.748 1.00 33.53 130 ALA A C 1
ATOM 1004 O O . ALA A 1 130 ? -15.007 14.495 -29.474 1.00 33.53 130 ALA A O 1
ATOM 1005 N N . ARG A 1 131 ? -13.943 14.341 -27.509 1.00 26.20 131 ARG A N 1
ATOM 1006 C CA . ARG A 1 131 ? -14.301 15.673 -27.039 1.00 26.20 131 ARG A CA 1
ATOM 1007 C C . ARG A 1 131 ? -13.141 16.209 -26.218 1.00 26.20 131 ARG A C 1
ATOM 1009 O O . ARG A 1 131 ? -12.775 15.655 -25.188 1.00 26.20 131 ARG A O 1
ATOM 1016 N N . THR A 1 132 ? -12.546 17.271 -26.741 1.00 29.80 132 THR A N 1
ATOM 1017 C CA . THR A 1 132 ? -11.545 18.122 -26.105 1.00 29.80 132 THR A CA 1
ATOM 1018 C C . THR A 1 132 ? -12.167 18.825 -24.901 1.00 29.80 132 THR A C 1
ATOM 1020 O O . THR A 1 132 ? -12.650 19.948 -24.996 1.00 29.80 132 THR A O 1
ATOM 1023 N N . SER A 1 133 ? -12.211 18.123 -23.781 1.00 29.81 133 SER A N 1
ATOM 1024 C CA . SER A 1 133 ? -12.319 18.681 -22.438 1.00 29.81 133 SER A CA 1
ATOM 1025 C C . SER A 1 133 ? -11.929 17.550 -21.504 1.00 29.81 133 SER A C 1
ATOM 1027 O O . SER A 1 133 ? -12.641 16.550 -21.424 1.00 29.81 133 SER A O 1
ATOM 1029 N N . GLU A 1 134 ? -10.762 17.680 -20.887 1.00 33.00 134 GLU A N 1
ATOM 1030 C CA . GLU A 1 134 ? -10.228 16.746 -19.904 1.00 33.00 134 GLU A CA 1
ATOM 1031 C C . GLU A 1 134 ? -11.281 16.571 -18.800 1.00 33.00 134 GLU A C 1
ATOM 1033 O O . GLU A 1 134 ? -11.578 17.541 -18.099 1.00 33.00 134 GLU A O 1
ATOM 1038 N N . PRO A 1 135 ? -11.956 15.408 -18.696 1.00 32.12 135 PRO A N 1
ATOM 1039 C CA . PRO A 1 135 ? -12.923 15.229 -17.632 1.00 32.12 135 PRO A CA 1
ATOM 1040 C C . PRO A 1 135 ? -12.130 15.280 -16.332 1.00 32.12 135 PRO A C 1
ATOM 1042 O O . PRO A 1 135 ? -11.148 14.550 -16.187 1.00 32.12 135 PRO A O 1
ATOM 1045 N N . GLU A 1 136 ? -12.535 16.157 -15.416 1.00 38.31 136 GLU A N 1
ATOM 1046 C CA . GLU A 1 136 ? -12.074 16.169 -14.032 1.00 38.31 136 GLU A CA 1
ATOM 1047 C C . GLU A 1 136 ? -12.323 14.759 -13.476 1.00 38.31 136 GLU A C 1
ATOM 1049 O O . GLU A 1 136 ? -13.444 14.389 -13.131 1.00 38.31 136 GLU A O 1
ATOM 1054 N N . ARG A 1 137 ? -11.297 13.901 -13.565 1.00 42.34 137 ARG A N 1
ATOM 1055 C CA . ARG A 1 137 ? -11.405 12.473 -13.274 1.00 42.34 137 ARG A CA 1
ATOM 1056 C C . ARG A 1 137 ? -11.646 12.342 -11.785 1.00 42.34 137 ARG A C 1
ATOM 1058 O O . ARG A 1 137 ? -10.710 12.429 -10.987 1.00 42.34 137 ARG A O 1
ATOM 1065 N N . GLU A 1 138 ? -12.895 12.095 -11.424 1.00 42.12 138 GLU A N 1
ATOM 1066 C CA . GLU A 1 138 ? -13.254 11.572 -10.120 1.00 42.12 138 GLU A CA 1
ATOM 1067 C C . GLU A 1 138 ? -12.384 10.338 -9.864 1.00 42.12 138 GLU A C 1
ATOM 1069 O O . GLU A 1 138 ? -12.499 9.304 -10.527 1.00 42.12 138 GLU A O 1
ATOM 1074 N N . SER A 1 139 ? -11.376 10.506 -9.008 1.00 51.81 139 SER A N 1
ATOM 1075 C CA . SER A 1 139 ? -10.326 9.506 -8.874 1.00 51.81 139 SER A CA 1
ATOM 1076 C C . SER A 1 139 ? -10.906 8.309 -8.146 1.00 51.81 139 SER A C 1
ATOM 1078 O O . SER A 1 139 ? -11.295 8.406 -6.982 1.00 51.81 139 SER A O 1
ATOM 1080 N N . THR A 1 140 ? -10.965 7.173 -8.838 1.00 62.31 140 THR A N 1
ATOM 1081 C CA . THR A 1 140 ? -11.382 5.921 -8.210 1.00 62.31 140 THR A CA 1
ATOM 1082 C C . THR A 1 140 ? -10.449 5.601 -7.038 1.00 62.31 140 THR A C 1
ATOM 1084 O O . THR A 1 140 ? -9.264 5.953 -7.086 1.00 62.31 140 THR A O 1
ATOM 1087 N N . PRO A 1 141 ? -10.922 4.893 -6.000 1.00 63.53 141 PRO A N 1
ATOM 1088 C CA . PRO A 1 141 ? -10.055 4.420 -4.925 1.00 63.53 141 PRO A CA 1
ATOM 1089 C C . PRO A 1 141 ? -8.814 3.673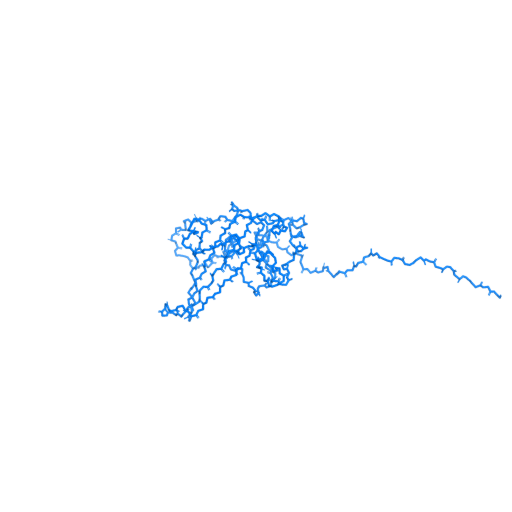 -5.443 1.00 63.53 141 PRO A C 1
ATOM 1091 O O . PRO A 1 141 ? -7.731 3.842 -4.900 1.00 63.53 141 PRO A O 1
ATOM 1094 N N . TRP A 1 142 ? -8.921 2.967 -6.573 1.00 64.12 142 TRP A N 1
ATOM 1095 C CA . TRP A 1 142 ? -7.780 2.382 -7.289 1.00 64.12 142 TRP A CA 1
ATOM 1096 C C . TRP A 1 142 ? -6.769 3.399 -7.807 1.00 64.12 142 TRP A C 1
ATOM 1098 O O . TRP A 1 142 ? -5.569 3.250 -7.589 1.00 64.12 142 TRP A O 1
ATOM 1108 N N . THR A 1 143 ? -7.237 4.441 -8.493 1.00 65.19 143 THR A N 1
ATOM 1109 C CA . THR A 1 143 ? -6.380 5.536 -8.960 1.00 65.19 143 THR A CA 1
ATOM 1110 C C . THR A 1 143 ? -5.644 6.177 -7.784 1.00 65.19 143 THR A C 1
ATOM 1112 O O . THR A 1 143 ? -4.467 6.508 -7.907 1.00 65.19 143 THR A O 1
ATOM 1115 N N . ILE A 1 144 ? -6.292 6.281 -6.619 1.00 67.81 144 ILE A N 1
ATOM 1116 C CA . ILE A 1 144 ? -5.673 6.795 -5.390 1.00 67.81 144 ILE A CA 1
ATOM 1117 C C . ILE A 1 144 ? -4.541 5.871 -4.913 1.00 67.81 144 ILE A C 1
ATOM 1119 O O . ILE A 1 144 ? -3.452 6.354 -4.621 1.00 67.81 144 ILE A O 1
ATOM 1123 N N . MET A 1 145 ? -4.754 4.553 -4.899 1.00 68.81 145 MET A N 1
ATOM 1124 C CA . MET A 1 145 ? -3.720 3.569 -4.535 1.00 68.81 145 MET A CA 1
ATOM 1125 C C . MET A 1 145 ? -2.540 3.556 -5.526 1.00 68.81 145 MET A C 1
ATOM 1127 O O . MET A 1 145 ? -1.392 3.358 -5.136 1.00 68.81 145 MET A O 1
ATOM 1131 N N . MET A 1 146 ? -2.800 3.782 -6.816 1.00 65.44 146 MET A N 1
ATOM 1132 C CA . MET A 1 146 ? -1.764 3.824 -7.859 1.00 65.44 146 MET A CA 1
ATOM 1133 C C . MET A 1 146 ? -0.923 5.102 -7.824 1.00 65.44 146 MET A C 1
ATOM 1135 O O . MET A 1 146 ? 0.277 5.070 -8.097 1.00 65.44 146 MET A O 1
ATOM 1139 N N . THR A 1 147 ? -1.547 6.228 -7.484 1.00 66.19 147 THR A N 1
ATOM 1140 C CA . THR A 1 147 ? -0.910 7.554 -7.460 1.00 66.19 147 THR A CA 1
ATOM 1141 C C . THR A 1 147 ? -0.393 7.946 -6.077 1.00 66.19 147 THR A C 1
ATOM 1143 O O . THR A 1 147 ? 0.244 8.992 -5.941 1.00 66.19 147 THR A O 1
ATOM 1146 N N . SER A 1 148 ? -0.641 7.127 -5.045 1.00 62.75 148 SER A N 1
ATOM 1147 C CA . SER A 1 148 ? -0.169 7.391 -3.687 1.00 62.75 148 SER A CA 1
ATOM 1148 C C . SER A 1 148 ? 1.348 7.315 -3.635 1.00 62.75 148 SER A C 1
ATOM 1150 O O . SER A 1 148 ? 1.936 6.234 -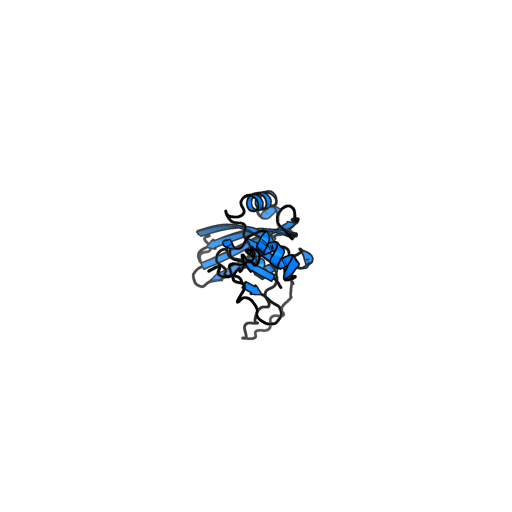3.658 1.00 62.75 148 SER A O 1
ATOM 1152 N N . ASP A 1 149 ? 1.971 8.482 -3.583 1.00 61.97 149 ASP A N 1
ATOM 1153 C CA . ASP A 1 149 ? 3.409 8.649 -3.499 1.00 61.97 149 ASP A CA 1
ATOM 1154 C C . ASP A 1 149 ? 3.850 8.942 -2.064 1.00 61.97 149 ASP A C 1
ATOM 1156 O O . ASP A 1 149 ? 3.106 9.477 -1.241 1.00 61.97 149 ASP A O 1
ATOM 1160 N N . ASP A 1 150 ? 5.105 8.617 -1.800 1.00 51.72 150 ASP A N 1
ATOM 1161 C CA . ASP A 1 150 ? 5.799 8.845 -0.548 1.00 51.72 150 ASP A CA 1
ATOM 1162 C C . ASP A 1 150 ? 6.085 10.327 -0.259 1.00 51.72 150 ASP A C 1
ATOM 1164 O O . ASP A 1 150 ? 6.576 10.630 0.830 1.00 51.72 150 ASP A O 1
ATOM 1168 N N . THR A 1 151 ? 5.771 11.210 -1.215 1.00 42.94 151 THR A N 1
ATOM 1169 C CA . THR A 1 151 ? 6.014 12.661 -1.186 1.00 42.94 151 THR A CA 1
ATOM 1170 C C . THR A 1 151 ? 4.731 13.499 -1.025 1.00 42.94 151 THR A C 1
ATOM 1172 O O . THR A 1 151 ? 4.784 14.730 -0.995 1.00 42.94 151 THR A O 1
ATOM 1175 N N . ALA A 1 152 ? 3.546 12.881 -0.967 1.00 40.59 152 ALA A N 1
ATOM 1176 C CA . ALA A 1 152 ? 2.287 13.626 -0.990 1.00 40.59 152 ALA A CA 1
ATOM 1177 C C . ALA A 1 152 ? 1.927 14.232 0.384 1.00 40.59 152 ALA A C 1
ATOM 1179 O O . ALA A 1 152 ? 1.691 13.519 1.357 1.00 40.59 152 ALA A O 1
ATOM 1180 N N . ALA A 1 153 ? 1.783 15.564 0.445 1.00 39.78 153 ALA A N 1
ATOM 1181 C CA . ALA A 1 153 ? 1.024 16.235 1.506 1.00 39.78 153 ALA A CA 1
ATOM 1182 C C . ALA A 1 153 ? -0.392 15.633 1.613 1.00 39.78 153 ALA A C 1
ATOM 1184 O O . ALA A 1 153 ? -0.900 15.106 0.626 1.00 39.78 153 ALA A O 1
ATOM 1185 N N . ALA A 1 154 ? -1.036 15.720 2.786 1.00 42.09 154 ALA A N 1
ATOM 1186 C CA . ALA A 1 154 ? -2.372 15.162 3.018 1.00 42.09 154 ALA A CA 1
ATOM 1187 C C . ALA A 1 154 ? -3.355 15.560 1.898 1.00 42.09 154 ALA A C 1
ATOM 1189 O O . ALA A 1 154 ? -3.763 16.719 1.806 1.00 42.09 154 ALA A O 1
ATOM 1190 N N . ARG A 1 155 ? -3.727 14.607 1.036 1.00 51.28 155 ARG A N 1
ATOM 1191 C CA . ARG A 1 155 ? -4.697 14.822 -0.043 1.00 51.28 155 ARG A CA 1
ATOM 1192 C C . ARG A 1 155 ? -6.012 14.195 0.388 1.00 51.28 155 ARG A C 1
ATOM 1194 O O . ARG A 1 155 ? -6.092 13.001 0.671 1.00 51.28 155 ARG A O 1
ATOM 1201 N N . THR A 1 156 ? -7.036 15.036 0.470 1.00 41.62 156 THR A N 1
ATOM 1202 C CA . THR A 1 156 ? -8.426 14.600 0.592 1.00 41.62 156 THR A CA 1
ATOM 1203 C C . THR A 1 156 ? -8.993 14.530 -0.811 1.00 41.62 156 THR A C 1
ATOM 1205 O O . THR A 1 156 ? -9.043 15.555 -1.486 1.00 41.62 156 THR A O 1
ATOM 1208 N N . VAL A 1 157 ? -9.416 13.348 -1.251 1.00 45.97 157 VAL A N 1
ATOM 1209 C CA . VAL A 1 157 ? -10.200 13.225 -2.482 1.00 45.97 157 VAL A CA 1
ATOM 1210 C C . VAL A 1 157 ? -11.628 12.899 -2.056 1.00 45.97 157 VAL A C 1
ATOM 1212 O O . VAL A 1 157 ? -11.933 11.783 -1.627 1.00 45.97 157 VAL A O 1
ATOM 1215 N N . SER A 1 158 ? -12.486 13.919 -2.069 1.00 36.81 158 SER A N 1
ATOM 1216 C CA . SER A 1 158 ? -13.921 13.783 -1.808 1.00 36.81 158 SER A CA 1
ATOM 1217 C C . SER A 1 158 ? -14.693 13.887 -3.118 1.00 36.81 158 SER A C 1
ATOM 1219 O O . SER A 1 158 ? -14.516 14.858 -3.848 1.00 36.81 158 SER A O 1
ATOM 1221 N N . HIS A 1 159 ? -15.620 12.948 -3.337 1.00 32.06 159 HIS A N 1
ATOM 1222 C CA . HIS A 1 159 ? -16.888 13.250 -4.003 1.00 32.06 159 HIS A CA 1
ATOM 1223 C C . HIS A 1 159 ? -17.514 14.430 -3.232 1.00 32.06 159 HIS A C 1
ATOM 1225 O O . HIS A 1 159 ? -17.941 14.261 -2.093 1.00 32.06 159 HIS A O 1
ATOM 1231 N N . HIS A 1 160 ? -17.483 15.620 -3.828 1.00 23.77 160 HIS A N 1
ATOM 1232 C CA . HIS A 1 160 ? -18.150 16.854 -3.392 1.00 23.77 160 HIS A CA 1
ATOM 1233 C C . HIS A 1 160 ? -17.809 17.439 -1.985 1.00 23.77 160 HIS A C 1
ATOM 1235 O O . HIS A 1 160 ? -18.302 17.014 -0.947 1.00 23.77 160 HIS A O 1
ATOM 1241 N N . SER A 1 161 ? -17.021 18.526 -2.022 1.00 26.81 161 SER A N 1
ATOM 1242 C CA . SER A 1 161 ? -17.044 19.759 -1.197 1.00 26.81 161 SER A CA 1
ATOM 1243 C C . SER A 1 161 ? -16.671 19.806 0.314 1.00 26.81 161 SER A C 1
ATOM 1245 O O . SER A 1 161 ? -17.471 19.530 1.196 1.00 26.81 161 SER A O 1
ATOM 1247 N N . ILE A 1 162 ? -15.485 20.407 0.551 1.00 29.16 162 ILE A N 1
ATOM 1248 C CA . ILE A 1 162 ? -15.165 21.567 1.438 1.00 29.16 162 ILE A CA 1
ATOM 1249 C C . ILE A 1 162 ? -14.943 21.376 2.970 1.00 29.16 162 ILE A C 1
ATOM 1251 O O . ILE A 1 162 ? -15.851 21.388 3.790 1.00 29.16 162 ILE A O 1
ATOM 1255 N N . ASN A 1 163 ? -13.641 21.404 3.315 1.00 26.39 163 ASN A N 1
ATOM 1256 C CA . ASN A 1 163 ? -12.933 22.265 4.290 1.00 26.39 163 ASN A CA 1
ATOM 1257 C C . ASN A 1 163 ? -13.216 22.168 5.811 1.00 26.39 163 ASN A C 1
ATOM 1259 O O . ASN A 1 163 ? -14.059 22.889 6.338 1.00 26.39 163 ASN A O 1
ATOM 1263 N N . ARG A 1 164 ? -12.343 21.451 6.547 1.00 31.30 164 ARG A N 1
ATOM 1264 C CA . ARG A 1 164 ? -11.850 21.867 7.883 1.00 31.30 164 ARG A CA 1
ATOM 1265 C C . ARG A 1 164 ? -10.571 21.112 8.291 1.00 31.30 164 ARG A C 1
ATOM 1267 O O . ARG A 1 164 ? -10.604 20.220 9.126 1.00 31.30 164 ARG A O 1
ATOM 1274 N N . LEU A 1 165 ? -9.421 21.496 7.740 1.00 33.22 165 LEU A N 1
ATOM 1275 C CA . LEU A 1 165 ? -8.109 21.162 8.322 1.00 33.22 165 LEU A CA 1
ATOM 1276 C C . LEU A 1 165 ? -7.263 22.432 8.455 1.00 33.22 165 LEU A C 1
ATOM 1278 O O . LEU A 1 165 ? -6.205 22.585 7.856 1.00 33.22 165 LEU A O 1
ATOM 1282 N N . ARG A 1 166 ? -7.753 23.377 9.257 1.00 31.16 166 ARG A N 1
ATOM 1283 C CA . ARG A 1 166 ? -6.909 24.350 9.954 1.00 31.16 166 ARG A CA 1
ATOM 1284 C C . ARG A 1 166 ? -7.449 24.484 11.373 1.00 31.16 166 ARG A C 1
ATOM 1286 O O . ARG A 1 166 ? -8.636 24.728 11.545 1.00 31.16 166 ARG A O 1
ATOM 1293 N N . SER A 1 167 ? -6.553 24.351 12.346 1.00 34.09 167 SER A N 1
ATOM 1294 C CA . SER A 1 167 ? -6.780 24.433 13.795 1.00 34.09 167 SER A CA 1
ATOM 1295 C C . SER A 1 167 ? -7.249 23.151 14.487 1.00 34.09 167 SER A C 1
ATOM 1297 O O . SER A 1 167 ? -8.431 22.975 14.748 1.00 34.09 167 SER A O 1
ATOM 1299 N N . THR A 1 168 ? -6.282 22.338 14.908 1.00 28.95 168 THR A N 1
ATOM 1300 C CA . THR A 1 168 ? -6.184 21.932 16.320 1.00 28.95 168 THR A CA 1
ATOM 1301 C C . THR A 1 168 ? -4.705 21.859 16.677 1.00 28.95 168 THR A C 1
ATOM 1303 O O . THR A 1 168 ? -4.038 20.842 16.490 1.00 28.95 168 THR A O 1
ATOM 1306 N N . ARG A 1 169 ? -4.178 22.995 17.142 1.00 25.70 169 ARG A N 1
ATOM 1307 C CA . ARG A 1 169 ? -3.007 23.015 18.016 1.00 25.70 169 ARG A CA 1
ATOM 1308 C C . ARG A 1 169 ? -3.404 22.204 19.252 1.00 25.70 169 ARG A C 1
ATOM 1310 O O . ARG A 1 169 ? -4.500 22.386 19.770 1.00 25.70 169 ARG A O 1
ATOM 1317 N N . CYS A 1 170 ? -2.549 21.274 19.647 1.00 27.94 170 CYS A N 1
ATOM 1318 C CA . CYS A 1 170 ? -2.700 20.499 20.866 1.00 27.94 170 CYS A CA 1
ATOM 1319 C C . CYS A 1 170 ? -2.610 21.470 22.057 1.00 27.94 170 CYS A C 1
ATOM 1321 O O . CYS A 1 170 ? -1.516 21.917 22.391 1.00 27.94 170 CYS A O 1
ATOM 1323 N N . GLU A 1 171 ? -3.746 21.856 22.633 1.00 28.61 171 GLU A N 1
ATOM 1324 C CA . GLU A 1 171 ? -3.817 22.410 23.985 1.00 28.61 171 GLU A CA 1
ATOM 1325 C C . GLU A 1 171 ? -4.509 21.356 24.849 1.00 28.61 171 GLU A C 1
ATOM 1327 O O . GLU A 1 171 ? -5.680 21.036 24.657 1.00 28.61 171 GLU A O 1
ATOM 1332 N N . ASP A 1 172 ? -3.716 20.753 25.728 1.00 30.83 172 ASP A N 1
ATOM 1333 C CA . ASP A 1 172 ? -4.096 19.741 26.707 1.00 30.83 172 ASP A CA 1
ATOM 1334 C C . ASP A 1 172 ? -4.717 20.433 27.937 1.00 30.83 172 ASP A C 1
ATOM 1336 O O . ASP A 1 172 ? -4.013 21.179 28.624 1.00 30.83 172 ASP A O 1
ATOM 1340 N N . PRO A 1 173 ? -6.016 20.249 28.246 1.00 33.44 173 PRO A N 1
ATOM 1341 C CA . PRO A 1 173 ? -6.633 20.858 29.409 1.00 33.44 173 PRO A CA 1
ATOM 1342 C C . PRO A 1 173 ? -6.732 19.825 30.529 1.00 33.44 173 PRO A C 1
ATOM 1344 O O . PRO A 1 173 ? -7.786 19.220 30.727 1.00 33.44 173 PRO A O 1
ATOM 1347 N N . ARG A 1 174 ? -5.647 19.619 31.281 1.00 35.56 174 ARG A N 1
ATOM 1348 C CA . ARG A 1 174 ? -5.696 18.953 32.595 1.00 35.56 174 ARG A CA 1
ATOM 1349 C C . ARG A 1 174 ? -4.437 19.237 33.412 1.00 35.56 174 ARG A C 1
ATOM 1351 O O . ARG A 1 174 ? -3.531 18.419 33.454 1.00 35.56 174 ARG A O 1
ATOM 1358 N N . LEU A 1 175 ? -4.422 20.379 34.101 1.00 34.38 175 LEU A N 1
ATOM 1359 C CA . LEU A 1 175 ? -3.679 20.609 35.351 1.00 34.38 175 LEU A CA 1
ATOM 1360 C C . LEU A 1 175 ? -4.145 21.945 35.958 1.00 34.38 175 LEU A C 1
ATOM 1362 O O . LEU A 1 175 ? -3.612 23.007 35.663 1.00 34.38 175 LEU A O 1
ATOM 1366 N N . GLU A 1 176 ? -5.174 21.883 36.800 1.00 37.09 176 GLU A N 1
ATOM 1367 C CA . GLU A 1 176 ? -5.531 22.964 37.727 1.00 37.09 176 GLU A CA 1
ATOM 1368 C C . GLU A 1 176 ? -4.632 22.864 38.975 1.00 37.09 176 GLU A C 1
ATOM 1370 O O . GLU A 1 176 ? -4.688 21.840 39.667 1.00 37.09 176 GLU A O 1
ATOM 1375 N N . PRO A 1 177 ? -3.842 23.888 39.341 1.00 38.03 177 PRO A N 1
ATOM 1376 C CA . PRO A 1 177 ? -3.346 24.016 40.702 1.00 38.03 177 PRO A CA 1
ATOM 1377 C C . PRO A 1 177 ? -4.380 24.743 41.575 1.00 38.03 177 PRO A C 1
ATOM 1379 O O . PRO A 1 177 ? -4.863 25.830 41.261 1.00 38.03 177 PRO A O 1
ATOM 1382 N N . ARG A 1 178 ? -4.718 24.107 42.700 1.00 36.53 178 ARG A N 1
ATOM 1383 C CA . ARG A 1 178 ? -5.666 24.594 43.708 1.00 36.53 178 ARG A CA 1
ATOM 1384 C C . ARG A 1 178 ? -5.266 25.964 44.272 1.00 36.53 178 ARG A C 1
ATOM 1386 O O . ARG A 1 178 ? -4.101 26.203 44.573 1.00 36.53 178 ARG A O 1
ATOM 1393 N N . LYS A 1 179 ? -6.282 26.805 44.497 1.00 37.22 179 LYS A N 1
ATOM 1394 C CA . LYS A 1 179 ? -6.237 28.074 45.242 1.00 37.22 179 LYS A CA 1
ATOM 1395 C C . LYS A 1 179 ? -5.559 27.905 46.609 1.00 37.22 179 LYS A C 1
ATOM 1397 O O . LYS A 1 179 ? -6.050 27.147 47.443 1.00 37.22 179 LYS A O 1
ATOM 1402 N N . GLY A 1 180 ? -4.477 28.647 46.833 1.00 38.72 180 GLY A N 1
ATOM 1403 C CA . GLY A 1 180 ? -3.942 28.963 48.155 1.00 38.72 180 GLY A CA 1
ATOM 1404 C C . GLY A 1 180 ? -4.343 30.390 48.510 1.00 38.72 180 GLY A C 1
ATOM 1405 O O . GLY A 1 180 ? -3.993 31.325 47.798 1.00 38.72 180 GLY A O 1
ATOM 1406 N N . ASP A 1 181 ? -5.140 30.515 49.561 1.00 43.62 181 ASP A N 1
ATOM 1407 C CA . ASP A 1 181 ? -5.644 31.762 50.121 1.00 43.62 181 ASP A CA 1
ATOM 1408 C C . ASP A 1 181 ? -4.548 32.397 50.993 1.00 43.62 181 ASP A C 1
ATOM 1410 O O . ASP A 1 181 ? -4.014 31.742 51.890 1.00 43.62 181 ASP A O 1
ATOM 1414 N N . SER A 1 182 ? -4.185 33.652 50.731 1.00 43.88 182 SER A N 1
ATOM 1415 C CA . SER A 1 182 ? -3.334 34.439 51.629 1.00 43.88 182 SER A CA 1
ATOM 1416 C C . SER A 1 182 ? -3.839 35.878 51.671 1.00 43.88 182 SER A C 1
ATOM 1418 O O . SER A 1 182 ? -3.411 36.733 50.893 1.00 43.88 182 SER A O 1
ATOM 1420 N N . GLY A 1 183 ? -4.786 36.125 52.575 1.00 44.28 183 GLY A N 1
ATOM 1421 C CA . GLY A 1 183 ? -5.083 37.461 53.087 1.00 44.28 183 GLY A CA 1
ATOM 1422 C C . GLY A 1 183 ? -4.003 37.930 54.078 1.00 44.28 183 GLY A C 1
ATOM 1423 O O . GLY A 1 183 ? -3.240 37.105 54.587 1.00 44.28 183 GLY A O 1
ATOM 1424 N N . PRO A 1 184 ? -3.905 39.243 54.347 1.00 47.56 184 PRO A N 1
ATOM 1425 C CA . PRO A 1 184 ? -2.829 39.808 55.147 1.00 47.56 184 PRO A CA 1
ATOM 1426 C C . PRO A 1 184 ? -3.134 39.676 56.643 1.00 47.56 184 PRO A C 1
ATOM 1428 O O . PRO A 1 184 ? -4.277 39.851 57.066 1.00 47.56 184 PRO A O 1
ATOM 1431 N N . VAL A 1 185 ? -2.105 39.434 57.453 1.00 48.84 185 VAL A N 1
ATOM 1432 C CA . VAL A 1 185 ? -2.160 39.673 58.899 1.00 48.84 185 VAL A CA 1
ATOM 1433 C C . VAL A 1 185 ? -1.116 40.728 59.245 1.00 48.84 185 VAL A C 1
ATOM 1435 O O . VAL A 1 185 ? 0.011 40.687 58.754 1.00 48.84 185 VAL A O 1
ATOM 1438 N N . THR A 1 186 ? -1.605 41.694 60.016 1.00 55.19 186 THR A N 1
ATOM 1439 C CA . THR A 1 186 ? -0.962 42.856 60.637 1.00 55.19 186 THR A CA 1
ATOM 1440 C C . THR A 1 186 ? 0.264 42.508 61.469 1.00 55.19 186 THR A C 1
ATOM 1442 O O . THR A 1 186 ? 0.259 41.431 62.106 1.00 55.19 186 THR A O 1
#

Radius of gyration: 22.31 Å; chains: 1; bounding box: 34×58×90 Å

Organism: NCBI:txid47479

Foldseek 3Di:
DEKEAAQVCPDLVNQCCQCPVVVYKYKYWDDPVNVQLQVVLDVQDDDDPVVQVVQKDWDWDDDPFKIKIKIKGKDADDCVSGNLWGIKMKIWIFMDTPVPDTPDIDIIIITMNDHVVQQDPPPDPDDDDDDPDDPPDLQRPVNCNRPRDNPDHIDDRDPDDDDDDDDDDDDDPDDDDDDDDDDDDD

Secondary structure (DSSP, 8-state):
-EEE--GGG--HHHHHIIIIIS--EEEEE--TTSHHHHHHHHHHS-S-GGGGGGGEEEEEEE-SSEEEEEEEEEEE--TTTSTT--EEEEEEEEEEETTS-EEEEEEEEEEESS-TTTS------------SS-------HHHHHHH--TT---EEE-SS-----S---------PPPPPP-----

Sequence (186 aa):
MVLTLDALHTTKATARLITEQLGGHYVLILKGNQPLARAAARALLPGPDAEWSDTTAIDHDHGHDRTERRTIRTTEADEGLFPGARQAFRLRRDVGDLDGTWTGKEIVYGITSLPAALAERQSHPVPFIARTSEPERESTPWTIMMTSDDTAAARTVSHHSINRLRSTRCEDPRLEPRKGDSGPVT

pLDDT: mean 70.57, std 23.88, range [23.77, 95.75]